Protein 6HBB (pdb70)

Sequence (177 aa):
FLSSEVITQVRSLLNQGYRIGTEHADKRRFRTSSWQPCAPIQSTNERQVLSELLENCLSEHEGEYVRLLGIIDTNTRSRVFEALIQRRPDGFLSSEVITQVRSLLNQGYRIGTEHADKRRRFRTSSWQPCAPIQSTNERQVLSELLENCLSEHEGEYVRLLGIDTNTRSSRVFEALIQRPDGS

Solvent-accessible surface area: 10048 Å² total; per-residue (Å²): 110,37,53,94,89,15,40,90,29,0,110,53,11,23,132,97,60,45,133,2,14,6,8,32,1,48,128,186,111,11,162,94,48,48,42,74,114,17,81,117,10,98,24,111,91,64,198,90,0,24,58,38,0,86,72,10,7,67,126,33,138,48,36,35,0,20,0,12,0,27,31,72,142,78,81,21,81,34,15,12,6,32,30,37,102,22,152,129,83,41,51,91,144,17,40,91,33,0,114,32,9,23,126,82,48,11,82,3,9,6,25,26,0,33,122,168,66,57,171,101,39,49,46,76,108,18,78,110,17,116,52,81,88,54,213,77,0,24,59,41,0,85,74,8,4,73,129,31,81,36,38,29,0,19,1,4,0,6,22,70,139,35,160,8,79,6,11,19,15,56,21,10,97,42,128,31,73

GO terms:
  GO:0031470 carboxysome (C, IDA)
  GO:0043886 structural constituent of carboxysome shell (F, IDA)
  GO:0031470 carboxysome (C, EXP)

Secondary structure (DSSP, 8-state):
---HHHHHHHHHHHHTTPEEEEEEE-HHHHHTT--EE--------HHHHHHHHHHHHHHTTTSEEEEEEE-TTT--EEEEEEEE----/---HHHHHHHHHHHHTT-EEEEEEE-HHHHHTT--EE-S----S-HHHHHHHHHHHHHHTTTSEEEEEEE-TTT--EEEEEEEEBTTB-

Nearest PDB structures (foldseek):
  6hba-assembly2_B  TM=9.700E-01  e=6.832E-15  Synechococcus elongatus PCC 7942 = FACHB-805
  6mr1-assembly2_B  TM=9.340E-01  e=4.825E-10  Thermosynechococcus vestitus BP-1
  6z1g-assembly1_A  TM=9.250E-01  e=1.775E-09  Nostoc sp. PCC 7120 = FACHB-418
  1ir1-assembly1_S  TM=8.236E-01  e=2.075E-05  Spinacia oleracea
  6uew-assembly1_H-2  TM=7.554E-01  e=7.173E-05  Halothiobacillus neapolitanus c2

Structure (mmCIF, N/CA/C/O backbone):
data_6HBB
#
_entry.id   6HBB
#
_cell.length_a   27.302
_cell.length_b   87.821
_cell.length_c   36.467
_cell.angle_alpha   90.000
_cell.angle_beta   107.440
_cell.angle_gamma   90.000
#
_symmetry.space_group_name_H-M   'P 1 21 1'
#
loop_
_entity.id
_entity.type
_entity.pdbx_description
1 polymer 'Carbon dioxide concentrating mechanism protein CcmM'
2 non-polymer 'SULFATE ION'
3 water water
#
loop_
_atom_site.group_PDB
_atom_site.id
_atom_site.type_symbol
_atom_site.label_atom_id
_atom_site.label_alt_id
_atom_site.label_comp_id
_atom_site.label_asym_id
_atom_site.label_entity_id
_atom_site.label_seq_id
_atom_site.pdbx_PDB_ins_code
_atom_site.Cartn_x
_atom_site.Cartn_y
_atom_site.Cartn_z
_atom_site.occupancy
_atom_site.B_iso_or_equiv
_atom_site.auth_seq_id
_atom_site.auth_comp_id
_atom_site.auth_asym_id
_atom_site.auth_atom_id
_atom_site.pdbx_PDB_model_num
ATOM 1 N N . PHE A 1 3 ? 16.886 6.368 5.314 1.00 43.97 224 PHE A N 1
ATOM 2 C CA . PHE A 1 3 ? 16.783 4.935 5.748 1.00 32.56 224 PHE A CA 1
ATOM 3 C C . PHE A 1 3 ? 16.604 3.855 4.660 1.00 40.70 224 PHE A C 1
ATOM 4 O O . PHE A 1 3 ? 15.971 2.791 5.003 1.00 24.00 224 PHE A O 1
ATOM 6 N N . LEU A 1 4 ? 17.088 4.080 3.395 1.00 26.20 225 LEU A N 1
ATOM 7 C CA . LEU A 1 4 ? 16.973 3.018 2.395 1.00 17.76 225 LEU A CA 1
ATOM 8 C C . LEU A 1 4 ? 18.171 2.093 2.459 1.00 14.65 225 LEU A C 1
ATOM 9 O O . LEU A 1 4 ? 19.318 2.498 2.218 1.00 15.70 225 LEU A O 1
ATOM 14 N N . SER A 1 5 ? 17.895 0.836 2.777 1.00 11.25 226 SER A N 1
ATOM 15 C CA . SER A 1 5 ? 18.990 -0.154 2.780 1.00 10.00 226 SER A CA 1
ATOM 16 C C . SER A 1 5 ? 19.459 -0.573 1.398 1.00 10.28 226 SER A C 1
ATOM 17 O O . SER A 1 5 ? 18.725 -0.463 0.448 1.00 9.97 226 SER A O 1
ATOM 20 N N . SER A 1 6 ? 20.710 -1.110 1.301 1.00 9.58 227 SER A N 1
ATOM 21 C CA . SER A 1 6 ? 21.202 -1.644 0.066 1.00 8.58 227 SER A CA 1
ATOM 22 C C . SER A 1 6 ? 20.271 -2.722 -0.499 1.00 9.99 227 SER A C 1
ATOM 23 O O . SER A 1 6 ? 20.031 -2.7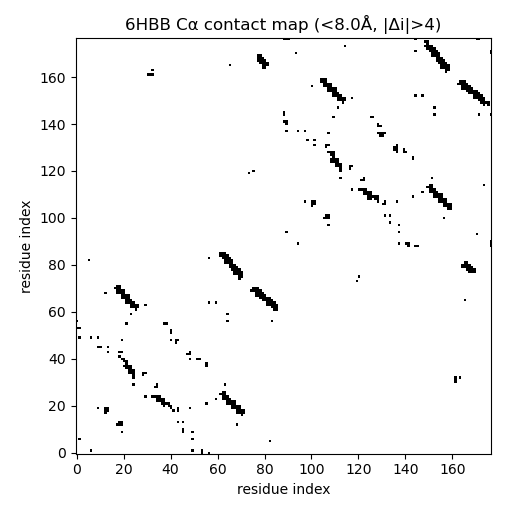69 -1.702 1.00 10.15 227 SER A O 1
ATOM 26 N N . GLU A 1 7 ? 19.732 -3.535 0.398 1.00 11.76 228 GLU A N 1
ATOM 27 C CA . GLU A 1 7 ? 18.784 -4.569 -0.005 1.00 13.61 228 GLU A CA 1
ATOM 28 C C . GLU A 1 7 ? 17.550 -3.995 -0.655 1.00 11.18 228 GLU A C 1
ATOM 29 O O . GLU A 1 7 ? 17.124 -4.456 -1.741 1.00 12.60 228 GLU A O 1
ATOM 35 N N . VAL A 1 8 ? 16.959 -3.007 -0.043 1.00 11.66 229 VAL A N 1
ATOM 36 C CA . VAL A 1 8 ? 15.735 -2.444 -0.609 1.00 11.46 229 VAL A CA 1
ATOM 37 C C . VAL A 1 8 ? 16.026 -1.761 -1.926 1.00 9.86 229 VAL A C 1
ATOM 38 O O . VAL A 1 8 ? 15.262 -1.895 -2.916 1.00 11.41 229 VAL A O 1
ATOM 42 N N . ILE A 1 9 ? 17.145 -1.054 -2.007 1.00 8.65 230 ILE A N 1
ATOM 43 C CA . ILE A 1 9 ? 17.479 -0.374 -3.256 1.00 9.09 230 ILE A CA 1
ATOM 44 C C . ILE A 1 9 ? 17.647 -1.377 -4.413 1.00 10.71 230 ILE A C 1
ATOM 45 O O . ILE A 1 9 ? 17.181 -1.166 -5.525 1.00 10.86 230 ILE A O 1
ATOM 50 N N . THR A 1 10 ? 18.323 -2.505 -4.154 1.00 11.08 231 THR A N 1
ATOM 51 C CA . THR A 1 10 ? 18.524 -3.546 -5.168 1.00 12.44 231 THR A CA 1
ATOM 52 C C . THR A 1 10 ? 17.158 -4.065 -5.643 1.00 12.61 231 THR A C 1
ATOM 53 O O . THR A 1 10 ? 16.996 -4.275 -6.838 1.00 13.72 231 THR A O 1
ATOM 57 N N . GLN A 1 11 ? 16.239 -4.291 -4.720 1.00 13.11 232 GLN A N 1
ATOM 58 C CA . GLN A 1 11 ? 14.915 -4.823 -5.040 1.00 14.51 232 GLN A CA 1
ATOM 59 C C . GLN A 1 11 ? 14.166 -3.781 -5.909 1.00 11.57 232 GLN A C 1
ATOM 60 O O . GLN A 1 11 ? 13.577 -4.160 -6.923 1.00 11.02 232 GLN A O 1
ATOM 66 N N . VAL A 1 12 ? 14.214 -2.504 -5.554 1.00 9.20 233 VAL A N 1
ATOM 67 C CA . VAL A 1 12 ? 13.505 -1.491 -6.288 1.00 8.14 233 VAL A CA 1
ATOM 68 C C . VAL A 1 12 ? 14.098 -1.419 -7.694 1.00 8.24 233 VAL A C 1
ATOM 69 O O . VAL A 1 12 ? 13.357 -1.362 -8.679 1.00 8.20 233 VAL A O 1
ATOM 73 N N . ARG A 1 13 ? 15.423 -1.375 -7.827 1.00 9.77 234 ARG A N 1
ATOM 74 C CA . ARG A 1 13 ? 16.063 -1.278 -9.144 1.00 11.68 234 ARG A CA 1
ATOM 75 C C . ARG A 1 13 ? 15.679 -2.496 -10.000 1.00 12.58 234 ARG A C 1
ATOM 76 O O . ARG A 1 13 ? 15.385 -2.374 -11.199 1.00 12.94 234 ARG A O 1
ATOM 84 N N . SER A 1 14 ? 15.641 -3.649 -9.426 1.00 10.91 235 SER A N 1
ATOM 85 C CA . SER A 1 14 ? 15.222 -4.836 -10.207 1.00 12.46 235 SER A CA 1
ATOM 86 C C . SER A 1 14 ? 13.785 -4.746 -10.724 1.00 11.65 235 SER A C 1
ATOM 87 O O . SER A 1 14 ? 13.478 -5.096 -11.851 1.00 13.17 235 SER A O 1
ATOM 90 N N . LEU A 1 15 ? 12.910 -4.277 -9.845 1.00 10.43 236 LEU A N 1
ATOM 91 C CA . LEU A 1 15 ? 11.495 -4.172 -10.244 1.00 9.48 236 LEU A CA 1
ATOM 92 C C . LEU A 1 15 ? 11.358 -3.128 -11.351 1.00 8.37 236 LEU A C 1
ATOM 93 O O . LEU A 1 15 ? 10.691 -3.378 -12.337 1.00 9.03 236 LEU A O 1
ATOM 98 N N . LEU A 1 16 ? 12.063 -2.021 -11.223 1.00 8.88 237 LEU A N 1
ATOM 99 C CA . LEU A 1 16 ? 12.013 -1.025 -12.256 1.00 10.02 237 LEU A CA 1
ATOM 100 C C . LEU A 1 16 ? 12.598 -1.525 -13.564 1.00 11.07 237 LEU A C 1
ATOM 101 O O . LEU A 1 16 ? 12.069 -1.280 -14.653 1.00 11.44 237 LEU A O 1
ATOM 106 N N . ASN A 1 17 ? 13.665 -2.316 -13.446 1.00 12.06 238 ASN A N 1
ATOM 107 C CA . ASN A 1 17 ? 14.312 -2.847 -14.655 1.00 14.92 238 ASN A CA 1
ATOM 108 C C . ASN A 1 17 ? 13.412 -3.760 -15.397 1.00 15.43 238 ASN A C 1
ATOM 109 O O . ASN A 1 17 ? 13.490 -3.805 -16.682 1.00 17.21 238 ASN A O 1
ATOM 114 N N . GLN A 1 18 ? 12.575 -4.519 -14.713 1.00 11.77 239 GLN A N 1
ATOM 115 C CA . GLN A 1 18 ? 11.573 -5.358 -15.314 1.00 14.07 239 GLN A CA 1
ATOM 116 C C . GLN A 1 18 ? 10.276 -4.625 -15.752 1.00 12.89 239 GLN A C 1
ATOM 117 O O . GLN A 1 18 ? 9.327 -5.266 -16.254 1.00 16.57 239 GLN A O 1
ATOM 123 N N . GLY A 1 19 ? 10.190 -3.334 -15.541 1.00 11.28 240 GLY A N 1
ATOM 124 C CA . GLY A 1 19 ? 9.040 -2.591 -15.923 1.00 11.63 240 GLY A CA 1
ATOM 125 C C . GLY A 1 19 ? 7.851 -2.581 -15.025 1.00 10.25 240 GLY A C 1
ATOM 126 O O . GLY A 1 19 ? 6.746 -2.228 -15.461 1.00 12.88 240 GLY A O 1
ATOM 127 N N . TYR A 1 20 ? 8.050 -2.925 -13.768 1.00 9.26 241 TYR A N 1
ATOM 128 C CA . TYR A 1 20 ? 6.998 -2.941 -12.804 1.00 9.07 241 TYR A CA 1
ATOM 129 C C . TYR A 1 20 ? 6.900 -1.594 -12.068 1.00 9.10 241 TYR A C 1
ATOM 130 O O . TYR A 1 20 ? 7.862 -0.865 -11.914 1.00 12.30 241 TYR A O 1
ATOM 139 N N . ARG A 1 21 ? 5.685 -1.251 -11.674 1.00 9.29 242 ARG A N 1
ATOM 140 C CA . ARG A 1 21 ? 5.390 -0.075 -10.889 1.00 9.32 242 ARG A CA 1
ATOM 141 C C . ARG A 1 21 ? 5.793 -0.329 -9.413 1.00 8.12 242 ARG A C 1
ATOM 142 O O . ARG A 1 21 ? 5.570 -1.434 -8.912 1.00 9.15 242 ARG A O 1
ATOM 150 N N . ILE A 1 22 ? 6.285 0.681 -8.763 1.00 7.52 243 ILE A N 1
ATOM 151 C CA . ILE A 1 22 ? 6.522 0.649 -7.310 1.00 7.19 243 ILE A CA 1
ATOM 152 C C . ILE A 1 22 ? 5.392 1.299 -6.612 1.00 7.18 243 ILE A C 1
ATOM 153 O O . ILE A 1 22 ? 4.959 2.396 -6.967 1.00 8.47 243 ILE A O 1
ATOM 158 N N . GLY A 1 23 ? 4.895 0.645 -5.546 1.00 7.29 244 GLY A N 1
ATOM 159 C CA . GLY A 1 23 ? 3.929 1.232 -4.649 1.00 7.88 244 GLY A CA 1
ATOM 160 C C . GLY A 1 23 ? 4.265 0.915 -3.220 1.00 6.59 244 GLY A C 1
ATOM 161 O O . GLY A 1 23 ? 5.110 0.052 -2.926 1.00 6.76 244 GLY A O 1
ATOM 162 N N . THR A 1 24 ? 3.558 1.545 -2.305 1.00 6.93 245 THR A N 1
ATOM 163 C CA . THR A 1 24 ? 3.660 1.241 -0.903 1.00 6.57 245 THR A CA 1
ATOM 164 C C . THR A 1 24 ? 2.274 1.283 -0.251 1.00 6.17 245 THR A C 1
ATOM 165 O O . THR A 1 24 ? 1.337 1.941 -0.718 1.00 6.78 245 THR A O 1
ATOM 169 N N . GLU A 1 25 ? 2.161 0.612 0.870 1.00 5.57 246 GLU A N 1
ATOM 170 C CA . GLU A 1 25 ? 0.994 0.666 1.724 1.00 5.18 246 GLU A CA 1
ATOM 171 C C . GLU A 1 25 ? 1.471 0.652 3.183 1.00 5.85 246 GLU A C 1
ATOM 172 O O . GLU A 1 25 ? 2.616 0.257 3.470 1.00 6.84 246 GLU A O 1
ATOM 178 N N . HIS A 1 26 ? 0.609 1.082 4.098 1.00 6.24 247 HIS A N 1
ATOM 179 C CA . HIS A 1 26 ? 1.006 1.236 5.490 1.00 6.41 247 HIS A CA 1
ATOM 180 C C . HIS A 1 26 ? -0.061 0.783 6.441 1.00 6.26 247 HIS A C 1
ATOM 181 O O . HIS A 1 26 ? -1.267 0.700 6.086 1.00 7.60 247 HIS A O 1
ATOM 188 N N . ALA A 1 27 ? 0.371 0.451 7.642 1.00 6.43 248 ALA A N 1
ATOM 189 C CA . ALA A 1 27 ? -0.501 0.043 8.716 1.00 7.78 248 ALA A CA 1
ATOM 190 C C . ALA A 1 27 ? 0.123 0.416 10.036 1.00 7.87 248 ALA A C 1
ATOM 191 O O . ALA A 1 27 ? 1.252 0.049 10.298 1.00 8.16 248 ALA A O 1
ATOM 193 N N . ASP A 1 28 ? -0.651 1.114 10.900 1.00 8.55 249 ASP A N 1
ATOM 194 C CA . ASP A 1 28 ? -0.201 1.378 12.252 1.00 9.15 249 ASP A CA 1
ATOM 195 C C . ASP A 1 28 ? -0.255 0.035 13.032 1.00 8.75 249 ASP A C 1
ATOM 196 O O . ASP A 1 28 ? -0.646 -1.006 12.520 1.00 8.18 249 ASP A O 1
ATOM 201 N N . LYS A 1 29 ? 0.224 0.034 14.281 1.00 8.66 250 LYS A N 1
ATOM 202 C CA . LYS A 1 29 ? 0.299 -1.175 15.045 1.00 8.64 250 LYS A CA 1
ATOM 203 C C . LYS A 1 29 ? -1.035 -1.875 15.194 1.00 9.23 250 LYS A C 1
ATOM 204 O O . LYS A 1 29 ? -1.123 -3.094 15.151 1.00 9.81 250 LYS A O 1
ATOM 210 N N . ARG A 1 30 ? -2.060 -1.091 15.461 1.00 8.71 251 ARG A N 1
ATOM 211 C CA . ARG A 1 30 ? -3.379 -1.645 15.601 1.00 9.13 251 ARG A CA 1
ATOM 212 C C . ARG A 1 30 ? -3.917 -2.243 14.296 1.00 8.92 251 ARG A C 1
ATOM 213 O O . ARG A 1 30 ? -4.410 -3.365 14.291 1.00 9.76 251 ARG A O 1
ATOM 221 N N . ARG A 1 31 ? -3.783 -1.536 13.176 1.00 8.23 252 ARG A N 1
ATOM 222 C CA . ARG A 1 31 ? -4.237 -2.083 11.910 1.00 8.47 252 ARG A CA 1
ATOM 223 C C . ARG A 1 31 ? -3.410 -3.257 11.394 1.00 8.06 252 ARG A C 1
ATOM 224 O O . ARG A 1 31 ? -3.948 -4.112 10.729 1.00 9.59 252 ARG A O 1
ATOM 232 N N . PHE A 1 32 ? -2.121 -3.309 11.728 1.00 7.88 253 PHE A N 1
ATOM 233 C CA . PHE A 1 32 ? -1.286 -4.428 11.308 1.00 8.86 253 PHE A CA 1
ATOM 234 C C . PHE A 1 32 ? -1.835 -5.730 11.889 1.00 8.44 253 PHE A C 1
ATOM 235 O O . PHE A 1 32 ? -1.806 -6.773 11.259 1.00 9.98 253 PHE A O 1
ATOM 243 N N . ARG A 1 33 ? -2.331 -5.676 13.146 1.00 9.78 254 ARG A N 1
ATOM 244 C CA . ARG A 1 33 ? -2.796 -6.896 13.774 1.00 10.17 254 ARG A CA 1
ATOM 245 C C . ARG A 1 33 ? -3.863 -7.592 12.926 1.00 11.23 254 ARG A C 1
ATOM 246 O O . ARG A 1 33 ? -3.923 -8.850 12.937 1.00 15.13 254 ARG A O 1
ATOM 254 N N . THR A 1 34 ? -4.696 -6.865 12.210 1.00 10.53 255 THR A N 1
ATOM 255 C CA . THR A 1 34 ? -5.754 -7.433 11.371 1.00 12.51 255 THR A CA 1
ATOM 256 C C . THR A 1 34 ? -5.426 -7.284 9.872 1.00 13.29 255 THR A C 1
ATOM 257 O O . THR A 1 34 ? -6.342 -7.471 9.058 1.00 12.89 255 THR A O 1
ATOM 261 N N . SER A 1 35 ? -4.189 -7.028 9.535 1.00 10.78 256 SER A N 1
ATOM 262 C CA . SER A 1 35 ? -3.825 -6.877 8.104 1.00 11.01 256 SER A CA 1
ATOM 263 C C . SER A 1 35 ? -4.670 -5.819 7.386 1.00 10.60 256 SER A C 1
ATOM 264 O O . SER A 1 35 ? -4.949 -5.954 6.201 1.00 12.42 256 SER A O 1
ATOM 267 N N . SER A 1 36 ? -4.959 -4.700 8.052 1.00 9.35 257 SER A N 1
ATOM 268 C CA . SER A 1 36 ? -5.779 -3.664 7.502 1.00 9.41 257 SER A CA 1
ATOM 269 C C . SER A 1 36 ? -4.934 -2.549 6.897 1.00 9.39 257 SER A C 1
ATOM 270 O O . SER A 1 36 ? -4.892 -1.388 7.347 1.00 11.34 257 SER A O 1
ATOM 273 N N . TRP A 1 37 ? -4.326 -2.877 5.790 1.00 8.60 258 TRP A N 1
ATOM 274 C CA . TRP A 1 37 ? -3.423 -1.961 5.047 1.00 8.44 258 TRP A CA 1
ATOM 275 C C . TRP A 1 37 ? -4.167 -0.897 4.331 1.00 7.67 258 TRP A C 1
ATOM 276 O O . TRP A 1 37 ? -5.351 -1.139 3.878 1.00 9.83 258 TRP A O 1
ATOM 287 N N . GLN A 1 38 ? -3.556 0.273 4.140 1.00 8.61 259 GLN A N 1
ATOM 288 C CA . GLN A 1 38 ? -4.059 1.342 3.336 1.00 9.45 259 GLN A CA 1
ATOM 289 C C . GLN A 1 38 ? -2.960 1.775 2.387 1.00 8.68 259 GLN A C 1
ATOM 290 O O . GLN A 1 38 ? -1.792 1.828 2.758 1.00 8.05 259 GLN A O 1
ATOM 296 N N . PRO A 1 39 ? -3.300 2.174 1.159 1.00 8.35 260 PRO A N 1
ATOM 297 C CA . PRO A 1 39 ? -2.267 2.621 0.240 1.00 9.10 260 PRO A CA 1
ATOM 298 C C .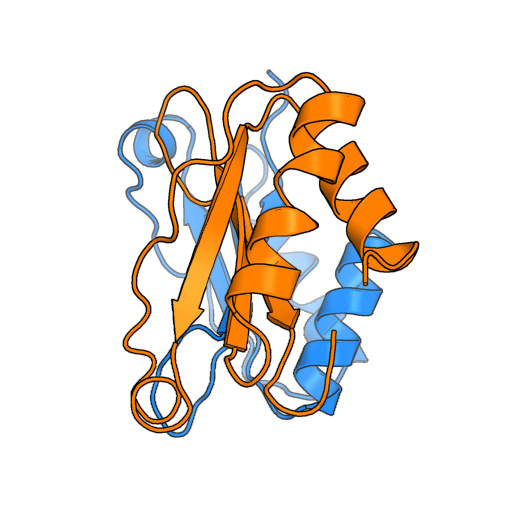 PRO A 1 39 ? -1.648 3.931 0.686 1.00 9.39 260 PRO A C 1
ATOM 299 O O . PRO A 1 39 ? -2.295 4.766 1.296 1.00 11.70 260 PRO A O 1
ATOM 303 N N . CYS A 1 40 ? -0.359 4.074 0.414 1.00 9.01 261 CYS A N 1
ATOM 304 C CA . CYS A 1 40 ? 0.304 5.371 0.532 1.00 9.91 261 CYS A CA 1
ATOM 305 C C . CYS A 1 40 ? 0.081 6.155 -0.740 1.00 11.68 261 CYS A C 1
ATOM 306 O O . CYS A 1 40 ? -0.427 5.653 -1.704 1.00 12.88 261 CYS A O 1
ATOM 309 N N . ALA A 1 41 ? 0.578 7.392 -0.734 1.00 13.28 262 ALA A N 1
ATOM 310 C CA . ALA A 1 41 ? 0.593 8.214 -1.904 1.00 14.75 262 ALA A CA 1
ATOM 311 C C . ALA A 1 41 ? 1.297 7.500 -3.050 1.00 13.27 262 ALA A C 1
ATOM 312 O O . ALA A 1 41 ? 2.337 6.843 -2.807 1.00 12.62 262 ALA A O 1
ATOM 314 N N . PRO A 1 42 ? 0.755 7.549 -4.305 1.00 13.85 263 PRO A N 1
ATOM 315 C CA . PRO A 1 42 ? 1.418 6.841 -5.431 1.00 13.53 263 PRO A CA 1
ATOM 316 C C . PRO A 1 42 ? 2.817 7.383 -5.717 1.00 13.38 263 PRO A C 1
ATOM 317 O O . PRO A 1 42 ? 3.099 8.569 -5.476 1.00 14.03 263 PRO A O 1
ATOM 321 N N . ILE A 1 43 ? 3.638 6.521 -6.258 1.00 12.26 264 ILE A N 1
ATOM 322 C CA . ILE A 1 43 ? 4.990 6.901 -6.685 1.00 14.23 264 ILE A CA 1
ATOM 323 C C . ILE A 1 43 ? 4.875 6.543 -8.191 1.00 19.84 264 ILE A C 1
ATOM 324 O O . ILE A 1 43 ? 5.071 5.373 -8.643 1.00 20.30 264 ILE A O 1
ATOM 329 N N . GLN A 1 44 ? 4.357 7.551 -8.899 1.00 25.23 265 GLN A N 1
ATOM 330 C CA . GLN A 1 44 ? 4.156 7.708 -10.350 1.00 30.34 265 GLN A CA 1
ATOM 331 C C . GLN A 1 44 ? 5.465 8.340 -10.775 1.00 32.75 265 G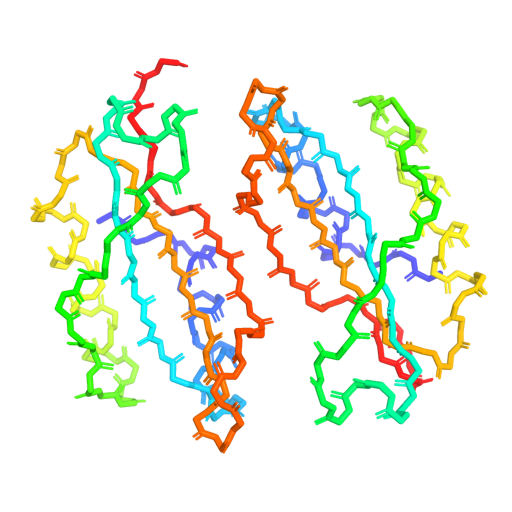LN A C 1
ATOM 332 O O . GLN A 1 44 ? 5.601 9.588 -10.929 1.00 35.85 265 GLN A O 1
ATOM 334 N N . SER A 1 45 ? 6.466 7.479 -10.819 1.00 19.74 266 SER A N 1
ATOM 335 C CA . SER A 1 45 ? 7.726 7.761 -11.505 1.00 18.33 266 SER A CA 1
ATOM 336 C C . SER A 1 45 ? 8.315 6.388 -11.721 1.00 15.51 266 SER A C 1
ATOM 337 O O . SER A 1 45 ? 8.101 5.491 -10.911 1.00 17.29 266 SER A O 1
ATOM 340 N N . THR A 1 46 ? 8.997 6.223 -12.833 1.00 18.48 267 THR A N 1
ATOM 341 C CA . THR A 1 46 ? 9.822 5.074 -13.043 1.00 17.53 267 THR A CA 1
ATOM 342 C C . THR A 1 46 ? 11.320 5.429 -13.070 1.00 18.12 267 THR A C 1
ATOM 343 O O . THR A 1 46 ? 12.115 4.597 -13.296 1.00 20.50 267 THR A O 1
ATOM 347 N N . ASN A 1 47 ? 11.673 6.689 -12.743 1.00 18.99 268 ASN A N 1
ATOM 348 C CA . ASN A 1 47 ? 13.059 7.151 -12.652 1.00 20.96 268 ASN A CA 1
ATOM 349 C C . ASN A 1 47 ? 13.595 6.748 -11.346 1.00 23.09 268 ASN A C 1
ATOM 350 O O . ASN A 1 47 ? 13.052 7.167 -10.359 1.00 18.37 268 ASN A O 1
ATOM 355 N N . GLU A 1 48 ? 14.645 5.942 -11.333 1.00 21.92 269 GLU A N 1
ATOM 356 C CA . GLU A 1 48 ? 15.120 5.315 -10.109 1.00 19.31 269 GLU A CA 1
ATOM 357 C C . GLU A 1 48 ? 15.460 6.321 -8.978 1.00 16.61 269 GLU A C 1
ATOM 358 O O . GLU A 1 48 ? 15.076 6.104 -7.857 1.00 13.09 269 GLU A O 1
ATOM 364 N N . ARG A 1 49 ? 16.169 7.394 -9.308 1.00 15.27 270 ARG A N 1
ATOM 365 C CA . ARG A 1 49 ? 16.529 8.376 -8.309 1.00 13.92 270 ARG A CA 1
ATOM 366 C C . ARG A 1 49 ? 15.283 8.958 -7.651 1.00 14.85 270 ARG A C 1
ATOM 367 O O . ARG A 1 49 ? 15.161 9.068 -6.427 1.00 13.06 270 ARG A O 1
ATOM 375 N N . GLN A 1 50 ? 14.310 9.304 -8.476 1.00 14.12 271 GLN A N 1
ATOM 376 C CA . GLN A 1 50 ? 13.099 9.896 -7.931 1.00 12.41 271 GLN A CA 1
ATOM 377 C C . GLN A 1 50 ? 12.290 8.857 -7.149 1.00 9.16 271 GLN A C 1
ATOM 378 O O . GLN A 1 50 ? 11.756 9.212 -6.099 1.00 9.89 271 GLN A O 1
ATOM 384 N N . VAL A 1 51 ? 12.143 7.637 -7.662 1.00 10.59 272 VAL A N 1
ATOM 385 C CA . VAL A 1 51 ? 11.491 6.573 -6.932 1.00 10.00 272 VAL A CA 1
ATOM 386 C C . VAL A 1 51 ? 12.086 6.403 -5.562 1.00 8.08 272 VAL A C 1
ATOM 387 O O . VAL A 1 51 ? 11.403 6.297 -4.554 1.00 8.28 272 VAL A O 1
ATOM 391 N N . LEU A 1 52 ? 13.415 6.274 -5.517 1.00 9.07 273 LEU A N 1
ATOM 392 C CA . LEU A 1 52 ? 14.055 6.048 -4.225 1.00 8.37 273 LEU A CA 1
ATOM 393 C C . LEU A 1 52 ? 13.845 7.255 -3.285 1.00 8.16 273 LEU A C 1
ATOM 394 O O . LEU A 1 52 ? 13.643 7.066 -2.085 1.00 8.58 273 LEU A O 1
ATOM 399 N N . SER A 1 53 ? 13.920 8.487 -3.805 1.00 8.53 274 SER A N 1
ATOM 400 C CA . SER A 1 53 ? 13.684 9.649 -3.014 1.00 8.59 274 SER A CA 1
ATOM 401 C C . SER A 1 53 ? 12.220 9.631 -2.404 1.00 7.61 274 SER A C 1
ATOM 402 O O . SER A 1 53 ? 12.014 9.917 -1.235 1.00 7.19 274 SER A O 1
ATOM 405 N N . GLU A 1 54 ? 11.266 9.293 -3.262 1.00 8.69 275 GLU A N 1
ATOM 406 C CA . GLU A 1 54 ? 9.884 9.239 -2.806 1.00 8.23 275 GLU A CA 1
ATOM 407 C C . GLU A 1 54 ? 9.655 8.119 -1.783 1.00 8.04 275 GLU A C 1
ATOM 408 O O . GLU A 1 54 ? 8.878 8.246 -0.856 1.00 7.91 275 GLU A O 1
ATOM 414 N N A LEU A 1 55 ? 10.337 6.979 -1.946 0.50 7.69 276 LEU A N 1
ATOM 415 N N B LEU A 1 55 ? 10.354 7.007 -1.950 0.50 8.25 276 LEU A N 1
ATOM 416 C CA A LEU A 1 55 ? 10.245 5.891 -0.969 0.50 7.31 276 LEU A CA 1
ATOM 417 C CA B LEU A 1 55 ? 10.267 5.893 -1.033 0.50 8.06 276 LEU A CA 1
ATOM 418 C C A LEU A 1 55 ? 10.764 6.302 0.390 0.50 7.83 276 LEU A C 1
ATOM 419 C C B LEU A 1 55 ? 10.790 6.265 0.366 0.50 8.32 276 LEU A C 1
ATOM 420 O O A LEU A 1 55 ? 10.164 5.994 1.400 0.50 8.48 276 LEU A O 1
ATOM 421 O O B LEU A 1 55 ? 10.208 5.916 1.382 0.50 8.54 276 LEU A O 1
ATOM 430 N N . GLU A 1 56 ? 11.911 7.005 0.381 1.00 7.90 277 GLU A N 1
ATOM 431 C CA . GLU A 1 56 ? 12.436 7.501 1.655 1.00 8.11 277 GLU A CA 1
ATOM 432 C C . GLU A 1 56 ? 11.452 8.466 2.313 1.00 8.38 277 GLU A C 1
ATOM 433 O O . GLU A 1 56 ? 11.252 8.398 3.517 1.00 8.77 277 GLU A O 1
ATOM 439 N N . ASN A 1 57 ? 10.823 9.349 1.520 1.00 8.47 278 ASN A N 1
ATOM 440 C CA . ASN A 1 57 ? 9.773 10.251 2.013 1.00 9.74 278 ASN A CA 1
ATOM 441 C C . ASN A 1 57 ? 8.641 9.407 2.677 1.00 9.12 278 ASN A C 1
ATOM 442 O O . ASN A 1 57 ? 8.154 9.773 3.731 1.00 9.89 278 ASN A O 1
ATOM 447 N N . CYS A 1 58 ? 8.211 8.337 2.012 1.00 7.84 279 CYS A N 1
ATOM 448 C CA . CYS A 1 58 ? 7.131 7.544 2.503 1.00 8.03 279 CYS A CA 1
ATOM 449 C C . CYS A 1 58 ? 7.509 6.969 3.867 1.00 8.74 279 CYS A C 1
ATOM 450 O O . CYS A 1 58 ? 6.741 7.005 4.819 1.00 10.38 279 CYS A O 1
ATOM 453 N N . LEU A 1 59 ? 8.762 6.492 4.044 1.00 8.76 280 LEU A N 1
ATOM 454 C CA . LEU A 1 59 ? 9.157 5.962 5.305 1.00 10.13 280 LEU A CA 1
ATOM 455 C C . LEU A 1 59 ? 9.169 6.968 6.417 1.00 10.16 280 LEU A C 1
ATOM 456 O O . LEU A 1 59 ? 8.625 6.732 7.499 1.00 11.65 280 LEU A O 1
ATOM 461 N N . SER A 1 60 ? 9.684 8.153 6.131 1.00 11.16 281 SER A N 1
ATOM 462 C CA . SER A 1 60 ? 9.776 9.205 7.153 1.00 12.73 281 SER A CA 1
ATOM 463 C C . SER A 1 60 ? 8.415 9.771 7.498 1.00 11.51 281 SER A C 1
ATOM 464 O O . SER A 1 60 ? 8.200 10.157 8.656 1.00 15.60 281 SER A O 1
ATOM 467 N N . GLU A 1 61 ? 7.447 9.714 6.585 1.00 11.16 282 GLU A N 1
ATOM 468 C CA . GLU A 1 61 ? 6.037 10.182 6.762 1.00 11.95 282 GLU A CA 1
ATOM 469 C C . GLU A 1 61 ? 5.193 9.155 7.499 1.00 12.14 282 GLU A C 1
ATOM 470 O O . GLU A 1 61 ? 4.124 9.473 7.848 1.00 15.21 282 GLU A O 1
ATOM 476 N N . HIS A 1 62 ? 5.707 7.933 7.702 1.00 12.91 283 HIS A N 1
ATOM 477 C CA . HIS A 1 62 ? 4.989 6.849 8.402 1.00 12.83 283 HIS A CA 1
ATOM 478 C C . HIS A 1 62 ? 5.847 6.266 9.529 1.00 13.33 283 HIS A C 1
ATOM 479 O O . HIS A 1 62 ? 5.806 5.051 9.790 1.00 12.07 283 HIS A O 1
ATOM 486 N N . GLU A 1 63 ? 6.597 7.147 10.235 1.00 18.44 284 GLU A N 1
ATOM 487 C CA . GLU A 1 63 ? 7.387 6.691 11.347 1.00 19.92 284 GLU A CA 1
ATOM 488 C C . GLU A 1 63 ? 6.448 6.000 12.379 1.00 19.51 284 GLU A C 1
ATOM 489 O O . GLU A 1 63 ? 5.312 6.426 12.631 1.00 21.92 284 GLU A O 1
ATOM 495 N N . GLY A 1 64 ? 6.921 4.897 12.938 1.00 17.62 285 GLY A N 1
ATOM 496 C CA . GLY A 1 64 ? 6.140 4.184 13.937 1.00 19.12 285 GLY A CA 1
ATOM 497 C C . GLY A 1 64 ? 5.153 3.191 13.324 1.00 15.77 285 GLY A C 1
ATOM 498 O O . GLY A 1 64 ? 4.488 2.477 14.061 1.00 18.80 285 GLY A O 1
ATOM 499 N N . GLU A 1 65 ? 5.069 3.089 11.985 1.00 11.80 286 GLU A N 1
ATOM 500 C CA . GLU A 1 65 ? 4.102 2.220 11.297 1.00 10.48 286 GLU A CA 1
ATOM 501 C C . GLU A 1 65 ? 4.849 1.133 10.555 1.00 8.92 286 GLU A C 1
ATOM 502 O O . GLU A 1 65 ? 6.055 1.168 10.280 1.00 12.70 286 GLU A O 1
ATOM 508 N N . TYR A 1 66 ? 4.111 0.122 10.160 1.00 8.13 287 TYR A N 1
ATOM 509 C CA . TYR A 1 66 ? 4.512 -0.853 9.154 1.00 7.96 287 TYR A CA 1
ATOM 510 C C . TYR A 1 66 ? 4.325 -0.281 7.759 1.00 8.04 287 TYR A C 1
ATOM 511 O O . TYR A 1 66 ? 3.296 0.291 7.488 1.00 8.18 287 TYR A O 1
ATOM 520 N N . VAL A 1 67 ? 5.342 -0.462 6.902 1.00 7.03 288 VAL A N 1
ATOM 521 C CA . VAL A 1 67 ? 5.282 -0.062 5.501 1.00 6.15 288 VAL A CA 1
ATOM 522 C C . VAL A 1 67 ? 5.668 -1.214 4.648 1.00 6.22 288 VAL A C 1
ATOM 523 O O . VAL A 1 67 ? 6.748 -1.789 4.877 1.00 6.25 288 VAL A O 1
ATOM 527 N N . ARG A 1 68 ? 4.841 -1.584 3.684 1.00 5.28 289 ARG A N 1
ATOM 528 C CA . ARG A 1 68 ? 5.093 -2.700 2.775 1.00 5.70 289 ARG A CA 1
ATOM 529 C C . ARG A 1 68 ? 5.282 -2.155 1.369 1.00 5.33 289 ARG A C 1
ATOM 530 O O . ARG A 1 68 ? 4.425 -1.387 0.875 1.00 6.52 289 ARG A O 1
ATOM 538 N N . LEU A 1 69 ? 6.420 -2.481 0.766 1.00 5.52 290 LEU A N 1
ATOM 539 C CA . LEU A 1 69 ? 6.796 -2.169 -0.598 1.00 5.39 290 LEU A CA 1
ATOM 540 C C . LEU A 1 69 ? 6.143 -3.176 -1.536 1.00 5.74 290 LEU A C 1
ATOM 541 O O . LEU A 1 69 ? 6.145 -4.389 -1.259 1.00 5.76 290 LEU A O 1
ATOM 546 N N . LEU A 1 70 ? 5.622 -2.657 -2.632 1.00 5.82 291 LEU A N 1
ATOM 547 C CA . LEU A 1 70 ? 4.926 -3.455 -3.621 1.00 5.92 291 LEU A CA 1
ATOM 548 C C . LEU A 1 70 ? 5.547 -3.304 -5.005 1.00 6.52 291 LEU A C 1
ATOM 549 O O . LEU A 1 70 ? 5.906 -2.169 -5.388 1.00 7.49 291 LEU A O 1
ATOM 554 N N . GLY A 1 71 ? 5.677 -4.387 -5.744 1.00 6.28 292 GLY A N 1
ATOM 555 C CA . GLY A 1 71 ? 5.910 -4.339 -7.194 1.00 6.72 292 GLY A CA 1
ATOM 556 C C . GLY A 1 71 ? 4.650 -4.701 -7.901 1.00 6.86 292 GLY A C 1
ATOM 557 O O . GLY A 1 71 ? 4.018 -5.724 -7.538 1.00 8.41 292 GLY A O 1
ATOM 558 N N A ILE A 1 72 ? 4.231 -3.901 -8.870 0.60 7.02 293 ILE A N 1
ATOM 559 N N B ILE A 1 72 ? 4.287 -3.914 -8.891 0.40 7.28 293 ILE A N 1
ATOM 560 C CA A ILE A 1 72 ? 2.915 -4.087 -9.515 0.60 8.91 293 ILE A CA 1
ATOM 561 C CA B ILE A 1 72 ? 2.983 -4.066 -9.516 0.40 8.99 293 ILE A CA 1
ATOM 562 C C A ILE A 1 72 ? 3.038 -4.172 -11.025 0.60 8.01 293 ILE A C 1
ATOM 563 C C B ILE A 1 72 ? 3.083 -4.175 -11.030 0.40 8.36 293 ILE A C 1
ATOM 564 O O A ILE A 1 72 ? 3.723 -3.392 -11.656 0.60 9.26 293 ILE A O 1
ATOM 565 O O B ILE A 1 72 ? 3.801 -3.403 -11.666 0.40 9.51 293 ILE A O 1
ATOM 574 N N . ASP A 1 73 ? 2.406 -5.191 -11.571 1.00 8.79 294 ASP A N 1
ATOM 575 C CA . ASP A 1 73 ? 2.212 -5.342 -12.976 1.00 10.71 294 ASP A CA 1
ATOM 576 C C . ASP A 1 73 ? 1.043 -4.480 -13.416 1.00 11.11 294 ASP A C 1
ATOM 577 O O . ASP A 1 73 ? -0.121 -4.793 -13.100 1.00 13.83 294 ASP A O 1
ATOM 582 N N . THR A 1 74 ? 1.322 -3.379 -14.070 1.00 12.83 295 THR A N 1
ATOM 583 C CA . THR A 1 74 ? 0.271 -2.418 -14.406 1.00 13.79 295 THR A CA 1
ATOM 584 C C . THR A 1 74 ? -0.664 -2.905 -15.566 1.00 13.77 295 THR A C 1
ATOM 585 O O . THR A 1 74 ? -1.720 -2.364 -15.734 1.00 14.80 295 THR A O 1
ATOM 589 N N . ASN A 1 75 ? -0.267 -3.966 -16.278 1.00 15.06 296 ASN A N 1
ATOM 590 C CA . ASN A 1 75 ? -1.136 -4.499 -17.323 1.00 15.25 296 ASN A CA 1
ATOM 591 C C . ASN A 1 75 ? -2.244 -5.213 -16.654 1.00 15.78 296 ASN A C 1
ATOM 592 O O . ASN A 1 75 ? -3.395 -5.051 -17.099 1.00 21.57 296 ASN A O 1
ATOM 597 N N . THR A 1 76 ? -1.938 -5.989 -15.635 1.00 17.26 297 THR A N 1
ATOM 598 C CA . THR A 1 76 ? -2.910 -6.904 -15.029 1.00 19.22 297 THR A CA 1
ATOM 599 C C . THR A 1 76 ? -3.371 -6.563 -13.639 1.00 18.14 297 THR A C 1
ATOM 600 O O . THR A 1 76 ? -4.289 -7.185 -13.135 1.00 25.07 297 THR A O 1
ATOM 604 N N . ARG A 1 77 ? -2.756 -5.545 -13.063 1.00 19.26 298 ARG A N 1
ATOM 605 C CA . ARG A 1 77 ? -3.003 -5.091 -11.711 1.00 19.19 298 ARG A CA 1
ATOM 606 C C . ARG A 1 77 ? -2.424 -6.018 -10.593 1.00 20.38 298 ARG A C 1
ATOM 607 O O . ARG A 1 77 ? -2.494 -5.779 -9.376 1.00 23.67 298 ARG A O 1
ATOM 609 N N . SER A 1 78 ? -1.757 -7.059 -10.930 1.00 18.64 299 SER A N 1
ATOM 610 C CA . SER A 1 78 ? -1.290 -7.987 -9.936 1.00 17.02 299 SER A CA 1
ATOM 611 C C . SER A 1 78 ? -0.008 -7.511 -9.237 1.00 13.05 299 SER A C 1
ATOM 612 O O . SER A 1 78 ? 0.851 -6.848 -9.790 1.00 12.51 299 SER A O 1
ATOM 615 N N . ARG A 1 79 ? 0.069 -7.851 -7.993 1.00 12.11 300 ARG A N 1
ATOM 616 C CA . ARG A 1 79 ? 1.249 -7.689 -7.232 1.00 11.25 300 ARG A CA 1
ATOM 617 C C . ARG A 1 79 ? 2.215 -8.817 -7.554 1.00 12.48 300 ARG A C 1
ATOM 618 O O . ARG A 1 79 ? 1.891 -10.021 -7.468 1.00 18.41 300 ARG A O 1
ATOM 626 N N . VAL A 1 80 ? 3.417 -8.466 -7.997 1.00 8.74 301 VAL A N 1
ATOM 627 C CA . VAL A 1 80 ? 4.458 -9.398 -8.313 1.00 8.56 301 VAL A CA 1
ATOM 628 C C . VAL A 1 80 ? 5.502 -9.507 -7.234 1.00 8.30 301 VAL A C 1
ATOM 629 O O . VAL A 1 80 ? 6.351 -10.421 -7.300 1.00 10.81 301 VAL A O 1
ATOM 633 N N . PHE A 1 81 ? 5.497 -8.616 -6.259 1.00 7.51 302 PHE A N 1
ATOM 634 C CA . PHE A 1 81 ? 6.517 -8.569 -5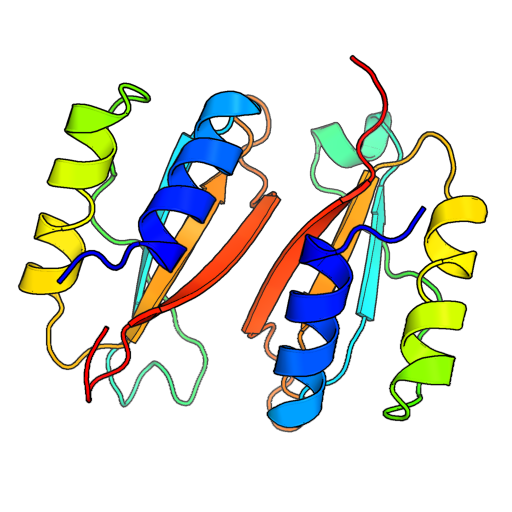.231 1.00 7.06 302 PHE A CA 1
ATOM 635 C C . PHE A 1 81 ? 5.902 -7.863 -4.037 1.00 6.10 302 PHE A C 1
ATOM 636 O O . PHE A 1 81 ? 5.211 -6.853 -4.222 1.00 7.10 302 PHE A O 1
ATOM 644 N N . GLU A 1 82 ? 6.200 -8.310 -2.818 1.00 6.53 303 GLU A N 1
ATOM 645 C CA . GLU A 1 82 ? 5.943 -7.549 -1.633 1.00 6.66 303 GLU A CA 1
ATOM 646 C C . GLU A 1 82 ? 7.066 -7.697 -0.631 1.00 6.30 303 GLU A C 1
ATOM 647 O O . GLU A 1 82 ? 7.617 -8.806 -0.499 1.00 7.78 303 GLU A O 1
ATOM 653 N N . ALA A 1 83 ? 7.335 -6.636 0.144 1.00 6.36 304 ALA A N 1
ATOM 654 C CA . ALA A 1 83 ? 8.283 -6.783 1.253 1.00 7.13 304 ALA A CA 1
ATOM 655 C C . ALA A 1 83 ? 7.992 -5.742 2.301 1.00 5.96 304 ALA A C 1
ATOM 656 O O . ALA A 1 83 ? 7.892 -4.544 1.983 1.00 6.74 304 ALA A O 1
ATOM 658 N N . LEU A 1 84 ? 7.944 -6.123 3.549 1.00 7.07 305 LEU A N 1
ATOM 659 C CA . LEU A 1 84 ? 7.909 -5.204 4.656 1.00 7.16 305 LEU A CA 1
ATOM 660 C C . LEU A 1 84 ? 9.225 -4.512 4.752 1.00 9.32 305 LEU A C 1
ATOM 661 O O . LEU A 1 84 ? 10.242 -5.230 4.885 1.00 15.34 305 LEU A O 1
ATOM 666 N N . ILE A 1 85 ? 9.269 -3.169 4.585 1.00 8.51 306 ILE A N 1
ATOM 667 C CA . ILE A 1 85 ? 10.479 -2.386 4.613 1.00 10.75 306 ILE A CA 1
ATOM 668 C C . ILE A 1 85 ? 10.585 -1.449 5.782 1.00 10.27 306 ILE A C 1
ATOM 669 O O . ILE A 1 85 ? 11.599 -0.785 5.968 1.00 14.37 306 ILE A O 1
ATOM 674 N N . GLN A 1 86 ? 9.543 -1.358 6.605 1.00 9.59 307 GLN A N 1
ATOM 675 C CA . GLN A 1 86 ? 9.620 -0.674 7.876 1.00 9.41 307 GLN A CA 1
ATOM 676 C C . GLN A 1 86 ? 8.741 -1.372 8.842 1.00 9.30 307 GLN A C 1
ATOM 677 O O . GLN A 1 86 ? 7.599 -1.736 8.506 1.00 9.67 307 GLN A O 1
ATOM 683 N N A ARG A 1 87 ? 9.246 -1.598 10.043 0.50 12.61 308 ARG A N 1
ATOM 684 N N B ARG A 1 87 ? 9.246 -1.590 10.033 0.50 12.60 308 ARG A N 1
ATOM 685 C CA A ARG A 1 87 ? 8.578 -2.386 11.126 0.50 15.51 308 ARG A CA 1
ATOM 686 C CA B ARG A 1 87 ? 8.454 -2.184 11.116 0.50 14.77 308 ARG A CA 1
ATOM 687 C C A ARG A 1 87 ? 8.908 -1.590 12.398 0.50 19.07 308 ARG A C 1
ATOM 688 C C B ARG A 1 87 ? 8.866 -1.493 12.365 0.50 18.66 308 ARG A C 1
ATOM 689 O O A ARG A 1 87 ? 10.102 -1.274 12.606 0.50 23.38 308 ARG A O 1
ATOM 690 O O B ARG A 1 87 ? 10.072 -1.229 12.565 0.50 23.92 308 ARG A O 1
ATOM 705 N N . PRO A 1 88 ? 7.898 -1.238 13.230 1.00 16.66 309 PRO A N 1
ATOM 706 C CA . PRO A 1 88 ? 8.297 -0.668 14.479 1.00 20.44 309 PRO A CA 1
ATOM 707 C C . PRO A 1 88 ? 9.289 -1.649 15.273 1.00 17.04 309 PRO A C 1
ATOM 708 O O . PRO A 1 88 ? 9.129 -2.941 15.270 1.00 27.97 309 PRO A O 1
ATOM 712 N N . ASP A 1 89 ? 10.143 -1.134 16.148 1.00 20.12 310 ASP A N 1
ATOM 713 C CA . ASP A 1 89 ? 10.866 -1.914 17.152 1.00 25.70 310 ASP A CA 1
ATOM 714 C C . ASP A 1 89 ? 9.905 -2.602 18.109 1.00 23.46 310 ASP A C 1
ATOM 715 O O . ASP A 1 89 ? 8.959 -2.003 18.578 1.00 29.31 310 ASP A O 1
ATOM 720 N N . GLY A 1 90 ? 10.161 -3.834 18.422 1.00 23.92 311 GLY A N 1
ATOM 721 C CA . GLY A 1 90 ? 9.285 -4.644 19.230 1.00 24.42 311 GLY A CA 1
ATOM 722 C C . GLY A 1 90 ? 9.174 -6.082 18.749 1.00 41.05 311 GLY A C 1
ATOM 723 O O . GLY A 1 90 ? 10.189 -6.711 18.368 1.00 47.07 311 GLY A O 1
ATOM 724 N N . PHE B 1 3 ? 17.951 -26.921 -6.899 1.00 39.39 224 PHE B N 1
ATOM 725 C CA . PHE B 1 3 ? 18.699 -25.678 -7.305 1.00 27.30 224 PHE B CA 1
ATOM 726 C C . PHE B 1 3 ? 18.578 -24.475 -6.364 1.00 29.55 224 PHE B C 1
ATOM 727 O O . PHE B 1 3 ? 17.938 -23.478 -6.815 1.00 23.13 224 PHE B O 1
ATOM 729 N N . LEU B 1 4 ? 19.113 -24.545 -5.111 1.00 28.38 225 LEU B N 1
ATOM 730 C CA . LEU B 1 4 ? 19.074 -23.402 -4.179 1.00 19.53 225 LEU B CA 1
ATOM 731 C C . LEU B 1 4 ? 20.257 -22.448 -4.308 1.00 16.59 225 LEU B C 1
ATOM 732 O O . LEU B 1 4 ? 21.356 -22.786 -3.886 1.00 21.17 225 LEU B O 1
ATOM 737 N N . SER B 1 5 ? 20.024 -21.238 -4.842 1.00 12.35 226 SER B N 1
ATOM 738 C CA . SER B 1 5 ? 21.093 -20.288 -5.038 1.00 12.41 226 SER B CA 1
ATOM 739 C C . SER B 1 5 ? 21.494 -19.587 -3.714 1.00 12.92 226 SER B C 1
ATOM 740 O O . SER B 1 5 ? 20.713 -19.474 -2.761 1.00 11.92 226 SER B O 1
ATOM 743 N N . SER B 1 6 ? 22.714 -19.037 -3.703 1.00 10.82 227 SER B N 1
ATOM 744 C CA . SER B 1 6 ? 23.160 -18.263 -2.580 1.00 11.07 227 SER B CA 1
ATOM 745 C C . SER B 1 6 ? 22.212 -17.091 -2.256 1.00 10.86 227 SER B C 1
ATOM 746 O O . SER B 1 6 ? 21.992 -16.769 -1.143 1.00 10.84 227 SER B O 1
ATOM 749 N N . GLU B 1 7 ? 21.727 -16.448 -3.326 1.00 11.74 228 GLU B N 1
ATOM 750 C CA . GLU B 1 7 ? 20.816 -15.324 -3.208 1.00 12.31 228 GLU B CA 1
ATOM 751 C C . GLU B 1 7 ? 19.539 -15.748 -2.480 1.00 10.99 228 GLU B C 1
ATOM 752 O O . GLU B 1 7 ? 19.109 -15.057 -1.546 1.00 11.55 228 GLU B O 1
ATOM 758 N N . VAL B 1 8 ? 18.951 -16.874 -2.837 1.00 10.27 229 VAL B N 1
ATOM 759 C CA . VAL B 1 8 ? 17.776 -17.361 -2.168 1.00 10.83 229 VAL B CA 1
ATOM 760 C C . VAL B 1 8 ? 18.069 -17.713 -0.702 1.00 10.73 229 VAL B C 1
ATOM 761 O O . VAL B 1 8 ? 17.303 -17.372 0.209 1.00 11.19 229 VAL B O 1
ATOM 765 N N . ILE B 1 9 ? 19.187 -18.395 -0.485 1.00 9.62 230 ILE B N 1
ATOM 766 C CA . ILE B 1 9 ? 19.575 -18.776 0.847 1.00 9.51 230 ILE B CA 1
ATOM 767 C C . ILE B 1 9 ? 19.687 -17.531 1.789 1.00 10.26 230 ILE B C 1
ATOM 768 O O . ILE B 1 9 ? 19.220 -17.531 2.904 1.00 9.80 230 ILE B O 1
ATOM 773 N N . THR B 1 10 ? 20.363 -16.495 1.296 1.00 11.23 231 THR B N 1
ATOM 774 C CA . THR B 1 10 ? 20.531 -15.287 2.056 1.00 11.82 231 THR B CA 1
ATOM 775 C C . THR B 1 10 ? 19.155 -14.677 2.467 1.00 9.99 231 THR B C 1
ATOM 776 O O . THR B 1 10 ? 18.976 -14.292 3.613 1.00 11.99 231 THR B O 1
ATOM 780 N N . GLN B 1 11 ? 18.206 -14.684 1.514 1.00 10.51 232 GLN B N 1
ATOM 781 C CA . GLN B 1 11 ? 16.907 -14.184 1.763 1.00 10.53 232 GLN B CA 1
ATOM 782 C C . GLN B 1 11 ? 16.161 -15.009 2.821 1.00 10.06 232 GLN B C 1
ATOM 783 O O . GLN B 1 11 ? 15.517 -14.447 3.723 1.00 9.67 232 GLN B O 1
ATOM 789 N N . VAL B 1 12 ? 16.238 -16.325 2.703 1.00 9.56 233 VAL B N 1
ATOM 790 C CA . VAL B 1 12 ? 15.602 -17.205 3.676 1.00 8.23 233 VAL B CA 1
ATOM 791 C C . VAL B 1 12 ? 16.192 -16.958 5.082 1.00 8.74 233 VAL B C 1
ATOM 792 O O . VAL B 1 12 ? 15.491 -16.891 6.070 1.00 9.90 233 VAL B O 1
ATOM 796 N N . ARG B 1 13 ? 17.506 -16.925 5.176 1.00 10.29 234 ARG B N 1
ATOM 797 C CA . ARG B 1 13 ? 18.181 -16.703 6.447 1.00 11.37 234 ARG B CA 1
ATOM 798 C C . ARG B 1 13 ? 17.742 -15.360 7.070 1.00 11.56 234 ARG B C 1
ATOM 799 O O . ARG B 1 13 ? 17.514 -15.305 8.273 1.00 14.06 234 ARG B O 1
ATOM 807 N N . SER B 1 14 ? 17.633 -14.338 6.268 1.00 11.75 235 SER B N 1
ATOM 808 C CA . SER B 1 14 ? 17.208 -13.019 6.754 1.00 12.46 235 SER B CA 1
ATOM 809 C C . SER B 1 14 ? 15.791 -13.108 7.349 1.00 10.17 235 SER B C 1
ATOM 810 O O . SER B 1 14 ? 15.540 -12.582 8.458 1.00 12.36 235 SER B O 1
ATOM 813 N N . LEU B 1 15 ? 14.889 -13.782 6.614 1.00 9.69 236 LEU B N 1
ATOM 814 C CA . LEU B 1 15 ? 13.511 -13.904 7.047 1.00 8.61 236 LEU B CA 1
ATOM 815 C C . LEU B 1 15 ? 13.435 -14.705 8.368 1.00 8.50 236 LEU B C 1
ATOM 816 O O . LEU B 1 15 ? 12.759 -14.326 9.334 1.00 10.05 236 LEU B O 1
ATOM 821 N N . LEU B 1 16 ? 14.159 -15.809 8.444 1.00 10.53 237 LEU B N 1
ATOM 822 C CA . LEU B 1 16 ? 14.129 -16.679 9.645 1.00 9.42 237 LEU B CA 1
ATOM 823 C C . LEU B 1 16 ? 14.774 -15.904 10.825 1.00 11.09 237 LEU B C 1
ATOM 824 O O . LEU B 1 16 ? 14.212 -15.964 11.938 1.00 13.30 237 LEU B O 1
ATOM 829 N N . ASN B 1 17 ? 15.857 -15.151 10.586 1.00 12.92 238 ASN B N 1
ATOM 830 C CA . ASN B 1 17 ? 16.539 -14.395 11.623 1.00 14.53 238 ASN B CA 1
ATOM 831 C C . ASN B 1 17 ? 15.632 -13.331 12.228 1.00 15.20 238 ASN B C 1
ATOM 832 O O . ASN B 1 17 ? 15.785 -12.970 13.372 1.00 20.05 238 ASN B O 1
ATOM 837 N N . GLN B 1 18 ? 14.682 -12.838 11.417 1.00 15.67 239 GLN B N 1
ATOM 838 C CA . GLN B 1 18 ? 13.715 -11.794 11.839 1.00 14.98 239 GLN B CA 1
ATOM 839 C C . GLN B 1 18 ? 12.474 -12.422 12.520 1.00 14.88 239 GLN B C 1
ATOM 840 O O . GLN B 1 18 ? 11.574 -11.668 12.860 1.00 18.73 239 GLN B O 1
ATOM 846 N N . GLY B 1 19 ? 12.412 -13.737 12.669 1.00 13.81 240 GLY B N 1
ATOM 847 C CA . GLY B 1 19 ? 11.371 -14.468 13.352 1.00 15.63 240 GLY B CA 1
ATOM 848 C C . GLY B 1 19 ? 10.171 -14.789 12.490 1.00 14.01 240 GLY B C 1
ATOM 849 O O . GLY B 1 19 ? 9.115 -15.182 13.001 1.00 14.73 240 GLY B O 1
ATOM 850 N N . TYR B 1 20 ? 10.337 -14.718 11.160 1.00 11.25 241 TYR B N 1
ATOM 851 C CA . TYR B 1 20 ? 9.245 -15.079 10.264 1.00 10.96 241 TYR B CA 1
ATOM 852 C C . TYR B 1 20 ? 9.310 -16.551 9.925 1.00 10.77 241 TYR B C 1
ATOM 853 O O . TYR B 1 20 ? 10.336 -17.253 9.990 1.00 11.42 241 TYR B O 1
ATOM 862 N N . ARG B 1 21 ? 8.191 -17.056 9.509 1.00 9.96 242 ARG B N 1
ATOM 863 C CA . ARG B 1 21 ? 8.130 -18.406 8.939 1.00 10.69 242 ARG B CA 1
ATOM 864 C C . ARG B 1 21 ? 8.148 -18.337 7.416 1.00 8.35 242 ARG B C 1
ATOM 865 O O . ARG B 1 21 ? 8.029 -17.252 6.826 1.00 9.15 242 ARG B O 1
ATOM 873 N N . ILE B 1 22 ? 8.334 -19.484 6.777 1.00 8.51 243 ILE B N 1
ATOM 874 C CA . ILE B 1 22 ? 8.528 -19.538 5.328 1.00 8.35 243 ILE B CA 1
ATOM 875 C C . ILE B 1 22 ? 7.441 -20.344 4.693 1.00 8.16 243 ILE B C 1
ATOM 876 O O . ILE B 1 22 ? 6.975 -21.345 5.251 1.00 8.74 243 ILE B O 1
ATOM 881 N N . GLY B 1 23 ? 7.005 -19.949 3.495 1.00 7.71 244 GLY B N 1
ATOM 882 C CA . GLY B 1 23 ? 6.110 -20.727 2.702 1.00 7.71 244 GLY B CA 1
ATOM 883 C C . GLY B 1 23 ? 6.439 -20.525 1.230 1.00 7.24 244 GLY B C 1
ATOM 884 O O . GLY B 1 23 ? 7.291 -19.728 0.880 1.00 7.86 244 GLY B O 1
ATOM 885 N N . THR B 1 24 ? 5.727 -21.291 0.357 1.00 7.36 245 THR B N 1
ATOM 886 C CA . THR B 1 24 ? 5.898 -21.118 -1.084 1.00 7.18 245 THR B CA 1
ATOM 887 C C . THR B 1 24 ? 4.538 -21.242 -1.730 1.00 8.21 245 THR B C 1
ATOM 888 O O . THR B 1 24 ? 3.597 -21.825 -1.196 1.00 7.48 245 THR B O 1
ATOM 892 N N . GLU B 1 25 ? 4.448 -20.688 -2.940 1.00 7.80 246 GLU B N 1
ATOM 893 C CA . GLU B 1 25 ? 3.291 -20.827 -3.806 1.00 7.98 246 GLU B CA 1
ATOM 894 C C . GLU B 1 25 ? 3.786 -21.155 -5.195 1.00 7.47 246 GLU B C 1
ATOM 895 O O . GLU B 1 25 ? 4.944 -20.838 -5.557 1.00 8.63 246 GLU B O 1
ATOM 901 N N . HIS B 1 26 ? 2.909 -21.712 -5.992 1.00 8.43 247 HIS B N 1
ATOM 902 C CA . HIS B 1 26 ? 3.271 -22.093 -7.368 1.00 8.21 247 HIS B CA 1
ATOM 903 C C . HIS B 1 26 ? 2.204 -21.732 -8.360 1.00 8.34 247 HIS B C 1
ATOM 904 O O . HIS B 1 26 ? 1.022 -21.644 -8.003 1.00 8.88 247 HIS B O 1
ATOM 911 N N . ALA B 1 27 ? 2.637 -21.708 -9.616 1.00 9.02 248 ALA B N 1
ATOM 912 C CA . ALA B 1 27 ? 1.722 -21.470 -10.741 1.00 9.61 248 ALA B CA 1
ATOM 913 C C . ALA B 1 27 ? 2.368 -22.033 -12.002 1.00 10.93 248 ALA B C 1
ATOM 914 O O . ALA B 1 27 ? 3.535 -21.778 -12.307 1.00 12.17 248 ALA B O 1
ATOM 916 N N . ASP B 1 28 ? 1.599 -22.808 -12.747 1.00 12.36 249 ASP B N 1
ATOM 917 C CA . ASP B 1 28 ? 2.066 -23.262 -14.058 1.00 13.69 249 ASP B CA 1
ATOM 918 C C . ASP B 1 28 ? 1.972 -22.100 -15.028 1.00 12.77 249 ASP B C 1
ATOM 919 O O . ASP B 1 28 ? 1.625 -20.996 -14.671 1.00 12.67 249 ASP B O 1
ATOM 924 N N . LYS B 1 29 ? 2.381 -22.335 -16.277 1.00 13.18 250 LYS B N 1
ATOM 925 C CA . LYS B 1 29 ? 2.496 -21.222 -17.177 1.00 15.14 250 LYS B CA 1
ATOM 926 C C . LYS B 1 29 ? 1.126 -20.609 -17.463 1.00 14.03 250 LYS B C 1
ATOM 927 O O . LYS B 1 29 ? 0.999 -19.393 -17.523 1.00 17.64 250 LYS B O 1
ATOM 933 N N . ARG B 1 30 ? 0.063 -21.416 -17.506 1.00 14.06 251 ARG B N 1
ATOM 934 C CA . ARG B 1 30 ? -1.292 -20.886 -17.705 1.00 15.95 251 ARG B CA 1
ATOM 935 C C . ARG B 1 30 ? -1.769 -20.038 -16.544 1.00 15.74 251 ARG B C 1
ATOM 936 O O . ARG B 1 30 ? -2.237 -18.947 -16.723 1.00 15.57 251 ARG B O 1
ATOM 944 N N A ARG B 1 31 ? -1.609 -20.543 -15.332 0.50 15.50 252 ARG B N 1
ATOM 945 N N B ARG B 1 31 ? -1.630 -20.572 -15.331 0.50 15.37 252 ARG B N 1
ATOM 946 C CA A ARG B 1 31 ? -2.047 -19.787 -14.171 0.50 13.92 252 ARG B CA 1
ATOM 947 C CA B ARG B 1 31 ? -2.037 -19.842 -14.127 0.50 13.75 252 ARG B CA 1
ATOM 948 C C A ARG B 1 31 ? -1.201 -18.564 -13.830 0.50 15.64 252 ARG B C 1
ATOM 949 C C B ARG B 1 31 ? -1.206 -18.584 -13.827 0.50 15.24 252 ARG B C 1
ATOM 950 O O A ARG B 1 31 ? -1.691 -17.605 -13.246 0.50 18.93 252 ARG B O 1
ATOM 951 O O B ARG B 1 31 ? -1.712 -17.624 -13.264 0.50 18.43 252 ARG B O 1
ATOM 966 N N . PHE B 1 32 ? 0.058 -18.582 -14.241 1.00 13.15 253 PHE B N 1
ATOM 967 C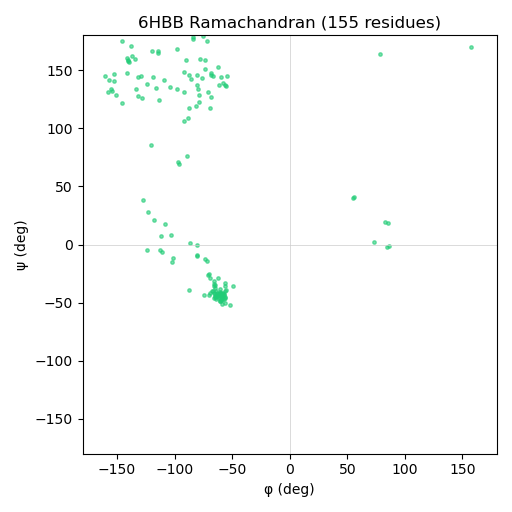 CA . PHE B 1 32 ? 0.953 -17.446 -14.077 1.00 15.36 253 PHE B CA 1
ATOM 968 C C . PHE B 1 32 ? 0.392 -16.266 -14.893 1.00 18.04 253 PHE B C 1
ATOM 969 O O . PHE B 1 32 ? 0.410 -15.153 -14.398 1.00 19.76 253 PHE B O 1
ATOM 977 N N . ARG B 1 33 ? -0.178 -16.474 -16.076 1.00 17.51 254 ARG B N 1
ATOM 978 C CA . ARG B 1 33 ? -0.712 -15.387 -16.892 1.00 20.05 254 ARG B CA 1
ATOM 979 C C . ARG B 1 33 ? -1.709 -14.629 -16.125 1.00 22.16 254 ARG B C 1
ATOM 980 O O . ARG B 1 33 ? -1.806 -13.442 -16.396 1.00 26.24 254 ARG B O 1
ATOM 988 N N . THR B 1 34 ? -2.515 -15.270 -15.276 1.00 25.80 255 THR B N 1
ATOM 989 C CA . THR B 1 34 ? -3.575 -14.604 -14.486 1.00 23.58 255 THR B CA 1
ATOM 990 C C . THR B 1 34 ? -3.215 -14.389 -13.010 1.00 25.20 255 THR B C 1
ATOM 991 O O . THR B 1 34 ? -4.093 -14.022 -12.198 1.00 26.13 255 THR B O 1
ATOM 995 N N . SER B 1 35 ? -1.959 -14.657 -12.635 1.00 20.41 256 SER B N 1
ATOM 996 C CA . SER B 1 35 ? -1.523 -14.538 -11.254 1.00 22.57 256 SER B CA 1
ATOM 997 C C . SER B 1 35 ? -2.414 -15.397 -10.353 1.00 17.95 256 SER B C 1
ATOM 998 O O . SER B 1 35 ? -2.737 -14.997 -9.228 1.00 19.18 256 SER B O 1
ATOM 1001 N N . SER B 1 36 ? -2.747 -16.592 -10.820 1.00 15.53 257 SER B N 1
ATOM 1002 C CA . SER B 1 36 ? 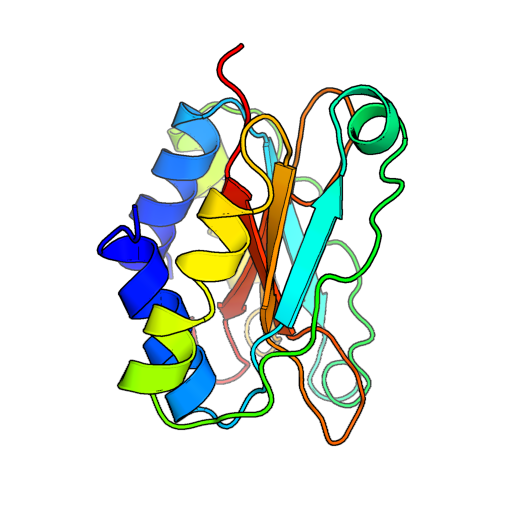-3.588 -17.497 -10.022 1.00 15.71 257 SER B CA 1
ATOM 1003 C C . SER B 1 36 ? -2.725 -18.490 -9.246 1.00 14.43 257 SER B C 1
ATOM 1004 O O . SER B 1 36 ? -2.681 -19.660 -9.539 1.00 15.93 257 SER B O 1
ATOM 1007 N N . TRP B 1 37 ? -2.031 -17.966 -8.297 1.00 13.75 258 TRP B N 1
ATOM 1008 C CA . TRP B 1 37 ? -1.164 -18.698 -7.382 1.00 11.02 258 TRP B CA 1
ATOM 1009 C C . TRP B 1 37 ? -1.921 -19.559 -6.480 1.00 10.70 258 TRP B C 1
ATOM 1010 O O . TRP B 1 37 ? -3.056 -19.250 -6.082 1.00 12.90 258 TRP B O 1
ATOM 1021 N N . GLN B 1 38 ? -1.297 -20.692 -6.116 1.00 10.78 259 GLN B N 1
ATOM 1022 C CA . GLN B 1 38 ? -1.798 -21.651 -5.199 1.00 12.01 259 GLN B CA 1
ATOM 1023 C C . GLN B 1 38 ? -0.665 -21.991 -4.173 1.00 10.25 259 GLN B C 1
ATOM 1024 O O . GLN B 1 38 ? 0.480 -22.057 -4.548 1.00 10.85 259 GLN B O 1
ATOM 1030 N N . PRO B 1 39 ? -1.019 -22.230 -2.905 1.00 10.90 260 PRO B N 1
ATOM 1031 C CA . PRO B 1 39 ? 0.028 -22.611 -1.967 1.00 10.74 260 PRO B CA 1
ATOM 1032 C C . PRO B 1 39 ? 0.641 -24.000 -2.308 1.00 9.82 260 PRO B C 1
ATOM 1033 O O . PRO B 1 39 ? -0.053 -24.900 -2.722 1.00 11.79 260 PRO B O 1
ATOM 1037 N N . CYS B 1 40 ? 1.942 -24.139 -2.060 1.00 8.58 261 CYS B N 1
ATOM 1038 C CA . CYS B 1 40 ? 2.572 -25.445 -2.077 1.00 10.03 261 CYS B CA 1
ATOM 1039 C C . CYS B 1 40 ? 2.373 -26.107 -0.740 1.00 9.97 261 CYS B C 1
ATOM 1040 O O . CYS B 1 40 ? 1.822 -25.492 0.188 1.00 12.23 261 CYS B O 1
ATOM 1043 N N . ALA B 1 41 ? 2.836 -27.312 -0.557 1.00 12.52 262 ALA B N 1
ATOM 1044 C CA . ALA B 1 41 ? 2.829 -28.002 0.725 1.00 12.45 262 ALA B CA 1
ATOM 1045 C C . ALA B 1 41 ? 3.546 -27.105 1.761 1.00 11.42 262 ALA B C 1
ATOM 1046 O O . ALA B 1 41 ? 4.508 -26.431 1.447 1.00 11.79 262 ALA B O 1
ATOM 1048 N N . PRO B 1 42 ? 3.100 -27.113 3.006 1.00 12.73 263 PRO B N 1
ATOM 1049 C CA . PRO B 1 42 ? 3.777 -26.272 3.955 1.00 12.74 263 PRO B CA 1
ATOM 1050 C C . PRO B 1 42 ? 5.264 -26.596 4.124 1.00 11.49 263 PRO B C 1
ATOM 1051 O O . PRO B 1 42 ? 5.669 -27.741 3.969 1.00 13.17 263 PRO B O 1
ATOM 1055 N N . ILE B 1 43 ? 6.028 -25.546 4.326 1.00 12.19 264 ILE B N 1
ATOM 1056 C CA . ILE B 1 43 ? 7.494 -25.624 4.623 1.00 13.29 264 ILE B CA 1
ATOM 1057 C C . ILE B 1 43 ? 7.497 -25.653 6.143 1.00 14.18 264 ILE B C 1
ATOM 1058 O O . ILE B 1 43 ? 7.351 -24.594 6.877 1.00 17.07 264 ILE B O 1
ATOM 1063 N N . GLN B 1 44 ? 7.778 -26.833 6.688 1.00 13.81 265 GLN B N 1
ATOM 1064 C CA . GLN B 1 44 ? 7.601 -27.045 8.090 1.00 17.99 265 GLN B CA 1
ATOM 1065 C C . GLN B 1 44 ? 8.871 -26.638 8.854 1.00 16.44 265 GLN B C 1
ATOM 1066 O O . GLN B 1 44 ? 10.037 -26.725 8.363 1.00 15.11 265 GLN B O 1
ATOM 1072 N N . SER B 1 45 ? 8.609 -26.135 10.030 1.00 16.25 266 SER B N 1
ATOM 1073 C CA . SER B 1 45 ? 9.678 -25.727 10.960 1.00 15.54 266 SER B CA 1
ATOM 1074 C C . SER B 1 45 ? 10.302 -24.353 10.603 1.00 11.77 266 SER B C 1
ATOM 1075 O O . SER B 1 45 ? 10.060 -23.804 9.509 1.00 12.50 266 SER B O 1
ATOM 1078 N N . THR B 1 46 ? 11.013 -23.788 11.556 1.00 13.16 267 THR B N 1
ATOM 1079 C CA . THR B 1 46 ? 11.824 -22.611 11.349 1.00 13.06 267 THR B CA 1
ATOM 1080 C C . THR B 1 46 ? 13.260 -22.978 11.634 1.00 12.95 267 THR B C 1
ATOM 1081 O O . THR B 1 46 ? 14.089 -22.033 11.776 1.00 14.05 267 THR B O 1
ATOM 1085 N N . ASN B 1 47 ? 13.630 -24.279 11.576 1.00 12.40 268 ASN B N 1
ATOM 1086 C CA . ASN B 1 47 ? 15.057 -24.623 11.627 1.00 13.59 268 ASN B CA 1
ATOM 1087 C C . ASN B 1 47 ? 15.652 -24.373 10.243 1.00 10.63 268 ASN B C 1
ATOM 1088 O O . ASN B 1 47 ? 15.096 -24.809 9.232 1.00 10.56 268 ASN B O 1
ATOM 1093 N N . GLU B 1 48 ? 16.746 -23.628 10.162 1.00 11.69 269 GLU B N 1
ATOM 1094 C CA . GLU B 1 48 ? 17.285 -23.167 8.889 1.00 12.22 269 GLU B CA 1
ATOM 1095 C C . GLU B 1 48 ? 17.623 -24.371 7.976 1.00 10.64 269 GLU B C 1
ATOM 1096 O O . GLU B 1 48 ? 17.252 -24.390 6.817 1.00 10.03 269 GLU B O 1
ATOM 1102 N N . ARG B 1 49 ? 18.363 -25.344 8.468 1.00 11.19 270 ARG B N 1
ATOM 1103 C CA . ARG B 1 49 ? 18.756 -26.472 7.614 1.00 10.60 270 ARG B CA 1
ATOM 1104 C C . ARG B 1 49 ? 17.527 -27.219 7.075 1.00 10.06 270 ARG B C 1
ATOM 1105 O O . ARG B 1 49 ? 17.469 -27.560 5.883 1.00 10.26 270 ARG B O 1
ATOM 1113 N N . GLN B 1 50 ? 16.540 -27.421 7.931 1.00 9.92 271 GLN B N 1
ATOM 1114 C CA . GLN B 1 50 ? 15.334 -28.137 7.511 1.00 10.20 271 GLN B CA 1
ATOM 1115 C C . GLN B 1 50 ? 14.498 -27.323 6.504 1.00 9.06 271 GLN B C 1
ATOM 1116 O O . GLN B 1 50 ? 14.040 -27.858 5.503 1.00 9.39 271 GLN B O 1
ATOM 1122 N N . VAL B 1 51 ? 14.369 -26.028 6.763 1.00 8.73 272 VAL B N 1
ATOM 1123 C CA . VAL B 1 51 ? 13.646 -25.136 5.854 1.00 8.46 272 VAL B CA 1
ATOM 1124 C C . VAL B 1 51 ? 14.330 -25.158 4.462 1.00 7.72 272 VAL B C 1
ATOM 1125 O O . VAL B 1 51 ? 13.651 -25.269 3.446 1.00 7.36 272 VAL B O 1
ATOM 1129 N N . LEU B 1 52 ? 15.662 -25.014 4.421 1.00 7.87 273 LEU B N 1
ATOM 1130 C CA . LEU B 1 52 ? 16.348 -24.974 3.148 1.00 7.57 273 LEU B CA 1
ATOM 1131 C C . LEU B 1 52 ? 16.172 -26.320 2.395 1.00 6.88 273 LEU B C 1
ATOM 1132 O O . LEU B 1 52 ? 15.994 -26.354 1.194 1.00 8.18 273 LEU B O 1
ATOM 1137 N N . SER B 1 53 ? 16.280 -27.430 3.137 1.00 7.51 274 SER B N 1
ATOM 1138 C CA . SER B 1 53 ? 16.055 -28.739 2.529 1.00 7.16 274 SER B CA 1
ATOM 1139 C C . SER B 1 53 ? 14.652 -28.840 1.926 1.00 6.84 274 SER B C 1
ATOM 1140 O O . SER B 1 53 ? 14.480 -29.332 0.806 1.00 7.15 274 SER B O 1
ATOM 1143 N N . GLU B 1 54 ? 13.659 -28.428 2.698 1.00 7.89 275 GLU B N 1
ATOM 1144 C CA . GLU B 1 54 ? 12.284 -28.451 2.220 1.00 7.95 275 GLU B CA 1
ATOM 1145 C C . GLU B 1 54 ? 12.047 -27.528 1.038 1.00 6.89 275 GLU B C 1
ATOM 1146 O O . GLU B 1 54 ? 11.304 -27.845 0.127 1.00 7.71 275 GLU B O 1
ATOM 1152 N N A LEU B 1 55 ? 12.654 -26.363 1.052 0.60 7.12 276 LEU B N 1
ATOM 1153 N N B LEU B 1 55 ? 12.679 -26.354 1.033 0.40 7.33 276 LEU B N 1
ATOM 1154 C CA A LEU B 1 55 ? 12.555 -25.472 -0.073 0.60 6.65 276 LEU B CA 1
ATOM 1155 C CA B LEU B 1 55 ? 12.592 -25.444 -0.122 0.40 6.94 276 LEU B CA 1
ATOM 1156 C C A LEU B 1 55 ? 13.180 -26.052 -1.355 0.60 7.17 276 LEU B C 1
ATOM 1157 C C B LEU B 1 55 ? 13.202 -26.039 -1.378 0.40 7.28 276 LEU B C 1
ATOM 1158 O O A LEU B 1 55 ? 12.572 -25.983 -2.424 0.60 8.39 276 LEU B O 1
ATOM 1159 O O B LEU B 1 55 ? 12.632 -25.928 -2.460 0.40 8.25 276 LEU B O 1
ATOM 1168 N N . GLU B 1 56 ? 14.348 -26.723 -1.239 1.00 7.82 277 GLU B N 1
ATOM 1169 C CA . GLU B 1 56 ? 14.913 -27.376 -2.385 1.00 8.39 277 GLU B CA 1
ATOM 1170 C C . GLU B 1 56 ? 13.957 -28.428 -2.943 1.00 8.32 277 GLU B C 1
ATOM 1171 O O . GLU B 1 56 ? 13.799 -28.559 -4.187 1.00 9.57 277 GLU B O 1
ATOM 1177 N N . ASN B 1 57 ? 13.321 -29.220 -2.050 1.00 8.13 278 ASN B N 1
ATOM 1178 C CA . ASN B 1 57 ? 12.303 -30.201 -2.492 1.00 9.77 278 ASN B CA 1
ATOM 1179 C C . ASN B 1 57 ? 11.165 -29.523 -3.210 1.00 8.39 278 ASN B C 1
ATOM 1180 O O . ASN B 1 57 ? 10.738 -29.992 -4.264 1.00 9.71 278 ASN B O 1
ATOM 1185 N N . CYS B 1 58 ? 10.692 -28.389 -2.705 1.00 8.23 279 CYS B N 1
ATOM 1186 C CA . CYS B 1 58 ? 9.667 -27.659 -3.393 1.00 8.07 279 CYS B CA 1
ATOM 1187 C C . CYS B 1 58 ? 10.060 -27.300 -4.802 1.00 8.00 279 CYS B C 1
ATOM 1188 O O . CYS B 1 58 ? 9.298 -27.466 -5.765 1.00 9.35 279 CYS B O 1
ATOM 1191 N N . LEU B 1 59 ? 11.239 -26.723 -4.967 1.00 8.45 280 LEU B N 1
ATOM 1192 C CA . LEU B 1 59 ? 11.692 -26.282 -6.268 1.00 10.54 280 LEU B CA 1
ATOM 1193 C C . LEU B 1 59 ? 11.808 -27.461 -7.216 1.00 9.88 280 LEU B C 1
ATOM 1194 O O . LEU B 1 59 ? 11.410 -27.316 -8.392 1.00 12.42 280 LEU B O 1
ATOM 1199 N N . SER B 1 60 ? 12.375 -28.560 -6.770 1.00 10.54 281 SER B N 1
ATOM 1200 C CA . SER B 1 60 ? 12.546 -29.743 -7.648 1.00 12.78 281 SER B CA 1
ATOM 1201 C C . SER B 1 60 ? 11.169 -30.335 -8.025 1.00 12.62 281 SER B C 1
ATOM 1202 O O . SER B 1 60 ? 11.006 -30.871 -9.141 1.00 16.89 281 SER B O 1
ATOM 1205 N N . GLU B 1 61 ? 10.221 -30.299 -7.120 1.00 11.87 282 GLU B N 1
ATOM 1206 C CA . GLU B 1 61 ? 8.860 -30.800 -7.350 1.00 13.62 282 GLU B CA 1
ATOM 1207 C C . GLU B 1 61 ? 8.042 -29.927 -8.285 1.00 15.18 282 GLU B C 1
ATOM 1208 O O . GLU B 1 61 ? 7.016 -30.367 -8.810 1.00 19.22 282 GLU B O 1
ATOM 1214 N N . HIS B 1 62 ? 8.506 -28.721 -8.532 1.00 13.05 283 HIS B N 1
ATOM 1215 C CA . HIS B 1 62 ? 7.827 -27.760 -9.388 1.00 11.98 283 HIS B CA 1
ATOM 1216 C C . HIS B 1 62 ? 8.649 -27.257 -10.532 1.00 13.01 283 HIS B C 1
ATOM 1217 O O . HIS B 1 62 ? 8.492 -26.171 -10.976 1.00 14.23 283 HIS B O 1
ATOM 1224 N N . GLU B 1 63 ? 9.584 -28.100 -10.978 1.00 15.38 284 GLU B N 1
ATOM 1225 C CA . GLU B 1 63 ? 10.380 -27.760 -12.120 1.00 17.37 284 GLU B CA 1
ATOM 1226 C C . GLU B 1 63 ? 9.428 -27.470 -13.307 1.00 17.41 284 GLU B C 1
ATOM 1227 O O . GLU B 1 63 ? 8.472 -28.177 -13.498 1.00 21.51 284 GLU B O 1
ATOM 1229 N N . GLY B 1 64 ? 9.700 -26.432 -14.079 1.00 19.35 285 GLY B N 1
ATOM 1230 C CA . GLY B 1 64 ? 8.795 -26.053 -15.182 1.00 21.45 285 GLY B CA 1
ATOM 1231 C C . GLY B 1 64 ? 7.612 -25.160 -14.777 1.00 19.27 285 GLY B C 1
ATOM 1232 O O . GLY B 1 64 ? 6.814 -24.813 -15.655 1.00 20.60 285 GLY B O 1
ATOM 1233 N N . GLU B 1 65 ? 7.504 -24.855 -13.482 1.00 14.69 286 GLU B N 1
ATOM 1234 C CA . GLU B 1 65 ? 6.535 -23.911 -12.960 1.00 11.92 286 GLU B CA 1
ATOM 1235 C C . GLU B 1 65 ? 7.199 -22.692 -12.386 1.00 11.42 286 GLU B C 1
ATOM 1236 O O . GLU B 1 65 ? 8.425 -22.714 -12.108 1.00 14.62 286 GLU B O 1
ATOM 1242 N N . TYR B 1 66 ? 6.365 -21.689 -12.149 1.00 11.96 287 TYR B N 1
ATOM 1243 C CA . TYR B 1 66 ? 6.821 -20.570 -11.342 1.00 10.44 287 TYR B CA 1
ATOM 1244 C C . TYR B 1 66 ? 6.610 -20.885 -9.871 1.00 9.27 287 TYR B C 1
ATOM 1245 O O . TYR B 1 66 ? 5.604 -21.443 -9.490 1.00 9.47 287 TYR B O 1
ATOM 1254 N N . VAL B 1 67 ? 7.563 -20.458 -9.052 1.00 8.90 288 VAL B N 1
ATOM 1255 C CA . VAL B 1 67 ? 7.482 -20.632 -7.592 1.00 7.72 288 VAL B CA 1
ATOM 1256 C C . VAL B 1 67 ? 7.849 -19.327 -6.970 1.00 7.53 288 VAL B C 1
ATOM 1257 O O . VAL B 1 67 ? 8.841 -18.712 -7.314 1.00 8.61 288 VAL B O 1
ATOM 1261 N N . ARG B 1 68 ? 7.033 -18.914 -5.972 1.00 7.55 289 ARG B N 1
ATOM 1262 C CA . ARG B 1 68 ? 7.292 -17.736 -5.135 1.00 8.95 289 ARG B CA 1
ATOM 1263 C C . ARG B 1 68 ? 7.663 -18.146 -3.728 1.00 8.76 289 ARG B C 1
ATOM 1264 O O . ARG B 1 68 ? 7.021 -19.068 -3.165 1.00 8.58 289 ARG B O 1
ATOM 1272 N N . LEU B 1 69 ? 8.582 -17.432 -3.162 1.00 7.74 290 LEU B N 1
ATOM 1273 C CA . LEU B 1 69 ? 8.971 -17.533 -1.758 1.00 7.22 290 LEU B CA 1
ATOM 1274 C C . LEU B 1 69 ? 8.155 -16.526 -0.921 1.00 7.11 290 LEU B C 1
ATOM 1275 O O . LEU B 1 69 ? 8.086 -15.351 -1.296 1.00 8.31 290 LEU B O 1
ATOM 1280 N N . LEU B 1 70 ? 7.593 -17.007 0.175 1.00 6.21 291 LEU B N 1
ATOM 1281 C CA . LEU B 1 70 ? 6.852 -16.203 1.137 1.00 6.93 291 LEU B CA 1
ATOM 1282 C C . LEU B 1 70 ? 7.516 -16.181 2.469 1.00 6.70 291 LEU B C 1
ATOM 1283 O O . LEU B 1 70 ? 8.027 -17.199 2.952 1.00 7.49 291 LEU B O 1
ATOM 1288 N N . GLY B 1 71 ? 7.599 -14.969 3.051 1.00 7.23 292 GLY B N 1
ATOM 1289 C CA . GLY B 1 71 ? 7.854 -14.801 4.479 1.00 7.06 292 GLY B CA 1
ATOM 1290 C C . GLY B 1 71 ? 6.605 -14.433 5.170 1.00 7.55 292 GLY B C 1
ATOM 1291 O O . GLY B 1 71 ? 5.817 -13.631 4.649 1.00 8.20 292 GLY B O 1
ATOM 1292 N N . ILE B 1 72 ? 6.311 -15.032 6.321 1.00 8.32 293 ILE B N 1
ATOM 1293 C CA . ILE B 1 72 ? 5.004 -15.000 6.928 1.00 9.64 293 ILE B CA 1
ATOM 1294 C C . ILE B 1 72 ? 5.147 -14.625 8.420 1.00 9.32 293 ILE B C 1
ATOM 1295 O O . ILE B 1 72 ? 5.910 -15.217 9.162 1.00 9.73 293 ILE B O 1
ATOM 1300 N N . ASP B 1 73 ? 4.393 -13.623 8.831 1.00 9.29 294 ASP B N 1
ATOM 1301 C CA . ASP B 1 73 ? 4.348 -13.208 10.234 1.00 11.13 294 ASP B CA 1
ATOM 1302 C C . ASP B 1 73 ? 3.692 -14.267 11.041 1.00 13.27 294 ASP B C 1
ATOM 1303 O O . ASP B 1 73 ? 2.601 -14.701 10.732 1.00 13.04 294 ASP B O 1
ATOM 1308 N N . THR B 1 74 ? 4.384 -14.708 12.112 1.00 13.08 295 THR B N 1
ATOM 1309 C CA . THR B 1 74 ? 3.870 -15.841 12.840 1.00 16.73 295 THR B CA 1
ATOM 1310 C C . THR B 1 74 ? 2.536 -15.580 13.557 1.00 18.46 295 THR B C 1
ATOM 1311 O O . THR B 1 74 ? 1.751 -16.500 13.703 1.00 28.34 295 THR B O 1
ATOM 1315 N N . ASN B 1 75 ? 2.322 -14.342 13.997 1.00 19.27 296 ASN B N 1
ATOM 1316 C CA . ASN B 1 75 ? 1.148 -14.018 14.767 1.00 23.45 296 ASN B CA 1
ATOM 1317 C C . ASN B 1 75 ? -0.066 -13.638 13.923 1.00 21.06 296 ASN B C 1
ATOM 1318 O O . ASN B 1 75 ? -1.174 -14.041 14.186 1.00 33.33 296 ASN B O 1
ATOM 1323 N N . THR B 1 76 ? 0.168 -12.895 12.849 1.00 17.65 297 THR B N 1
ATOM 1324 C CA . THR B 1 76 ? -0.921 -12.413 11.980 1.00 16.56 297 THR B CA 1
ATOM 1325 C C . THR B 1 76 ? -1.104 -13.193 10.670 1.00 14.69 297 THR B C 1
ATOM 1326 O O . THR B 1 76 ? -2.109 -13.014 10.003 1.00 18.20 297 THR B O 1
ATOM 1330 N N . ARG B 1 77 ? -0.105 -14.000 10.302 1.00 16.30 298 ARG B N 1
ATOM 1331 C CA . ARG B 1 77 ? -0.040 -14.594 8.977 1.00 15.75 298 ARG B CA 1
ATOM 1332 C C . ARG B 1 77 ? 0.106 -13.646 7.800 1.00 12.91 298 ARG B C 1
ATOM 1333 O O . ARG B 1 77 ? 0.055 -14.107 6.634 1.00 13.54 298 ARG B O 1
ATOM 1341 N N A SER B 1 78 ? 0.352 -12.367 8.028 0.50 13.51 299 SER B N 1
ATOM 1342 N N B SER B 1 78 ? 0.390 -12.354 8.047 0.50 12.13 299 SER B N 1
ATOM 1343 C CA A SER B 1 78 ? 0.598 -11.470 6.898 0.50 13.17 299 SER B CA 1
ATOM 1344 C CA B SER B 1 78 ? 0.776 -11.377 6.979 0.50 10.50 299 SER B CA 1
ATOM 1345 C C A SER B 1 78 ? 1.858 -11.916 6.153 0.50 12.03 299 SER B C 1
ATOM 1346 C C B SER B 1 78 ? 1.898 -11.954 6.142 0.50 10.30 299 SER B C 1
ATOM 1347 O O A SER B 1 78 ? 2.851 -12.390 6.724 0.50 13.21 299 SER B O 1
ATOM 1348 O O B SER B 1 78 ? 2.867 -12.532 6.645 0.50 11.16 299 SER B O 1
ATOM 1353 N N . ARG B 1 79 ? 1.817 -11.717 4.854 1.00 10.73 300 ARG B N 1
ATOM 1354 C CA . ARG B 1 79 ? 2.914 -11.972 4.007 1.00 11.16 300 ARG B CA 1
ATOM 1355 C C . ARG B 1 79 ? 3.838 -10.804 4.006 1.00 11.32 300 ARG B C 1
ATOM 1356 O O . ARG B 1 79 ? 3.628 -9.771 3.343 1.00 13.87 300 ARG B O 1
ATOM 1364 N N . VAL B 1 80 ? 4.873 -10.887 4.817 1.00 9.18 301 VAL B N 1
ATOM 1365 C CA . VAL B 1 80 ? 5.839 -9.818 4.941 1.00 9.61 301 VAL B CA 1
ATOM 1366 C C . VAL B 1 80 ? 6.892 -9.837 3.781 1.00 8.19 301 VAL B C 1
ATOM 1367 O O . VAL B 1 80 ? 7.733 -8.925 3.636 1.00 9.92 301 VAL B O 1
ATOM 1371 N N . PHE B 1 81 ? 6.858 -10.928 2.987 1.00 7.75 302 PHE B N 1
ATOM 1372 C CA . PHE B 1 81 ? 7.727 -11.074 1.844 1.00 7.69 302 PHE B CA 1
ATOM 1373 C C . PHE B 1 81 ? 7.116 -11.984 0.819 1.00 7.16 302 PHE B C 1
ATOM 1374 O O . PHE B 1 81 ? 6.538 -13.016 1.193 1.00 7.39 302 PHE B O 1
ATOM 1382 N N . GLU B 1 82 ? 7.124 -11.560 -0.433 1.00 7.48 303 GLU B N 1
ATOM 1383 C CA . GLU B 1 82 ? 6.712 -12.396 -1.515 1.00 6.83 303 GLU B CA 1
ATOM 1384 C C . GLU B 1 82 ? 7.556 -12.073 -2.737 1.00 7.38 303 GLU B C 1
ATOM 1385 O O . GLU B 1 82 ? 7.588 -10.905 -3.151 1.00 8.83 303 GLU B O 1
ATOM 1391 N N . ALA B 1 83 ? 8.252 -13.062 -3.273 1.00 7.58 304 ALA B N 1
ATOM 1392 C CA . ALA B 1 83 ? 9.100 -12.809 -4.436 1.00 8.56 304 ALA B CA 1
ATOM 1393 C C . ALA B 1 83 ? 9.240 -14.110 -5.254 1.00 8.37 304 ALA B C 1
ATOM 1394 O O . ALA B 1 83 ? 9.370 -15.192 -4.700 1.00 9.75 304 ALA B O 1
ATOM 1396 N N . LEU B 1 84 ? 9.339 -13.933 -6.557 1.00 9.43 305 LEU B N 1
ATOM 1397 C CA . LEU B 1 84 ? 9.566 -15.086 -7.475 1.00 10.42 305 LEU B CA 1
ATOM 1398 C C . LEU B 1 84 ? 10.985 -15.599 -7.284 1.00 12.61 305 LEU B C 1
ATOM 1399 O O . LEU B 1 84 ? 11.958 -14.849 -7.293 1.00 17.75 305 LEU B O 1
ATOM 1404 N N . ILE B 1 85 ? 11.110 -16.893 -7.120 1.00 11.75 306 ILE B N 1
ATOM 1405 C CA . ILE B 1 85 ? 12.383 -17.560 -7.018 1.00 12.57 306 ILE B CA 1
ATOM 1406 C C . ILE B 1 85 ? 12.617 -18.683 -8.015 1.00 12.32 306 ILE B C 1
ATOM 1407 O O . ILE B 1 85 ? 13.738 -19.178 -8.058 1.00 16.74 306 ILE B O 1
ATOM 1412 N N . GLN B 1 86 ? 11.622 -19.013 -8.822 1.00 10.74 307 GLN B N 1
ATOM 1413 C CA . GLN B 1 86 ? 11.808 -19.937 -9.925 1.00 10.47 307 GLN B CA 1
ATOM 1414 C C . GLN B 1 86 ? 10.846 -19.672 -11.034 1.00 10.01 307 GLN B C 1
ATOM 1415 O O . GLN B 1 86 ? 9.726 -19.320 -10.761 1.00 11.02 307 GLN B O 1
ATOM 1421 N N . ARG B 1 87 ? 11.333 -19.797 -12.237 1.00 13.16 308 ARG B N 1
ATOM 1422 C CA . ARG B 1 87 ? 10.524 -19.724 -13.467 1.00 15.08 308 ARG B CA 1
ATOM 1423 C C . ARG B 1 87 ? 10.663 -21.059 -14.230 1.00 20.22 308 ARG B C 1
ATOM 1424 O O . A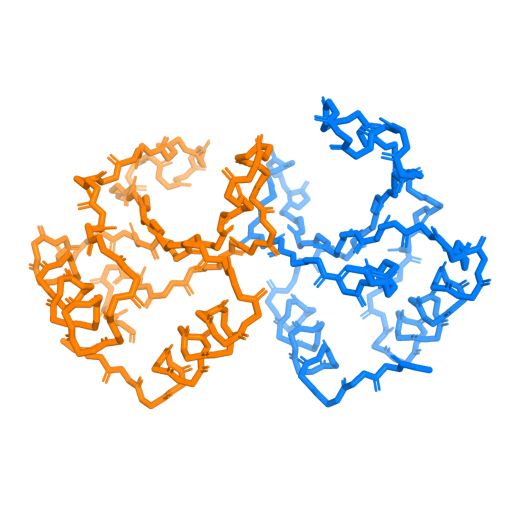RG B 1 87 ? 11.528 -21.864 -13.945 1.00 19.31 308 ARG B O 1
ATOM 1432 N N . PRO B 1 88 ? 9.791 -21.293 -15.232 1.00 21.56 309 PRO B N 1
ATOM 1433 C CA . PRO B 1 88 ? 9.887 -22.542 -15.995 1.00 22.68 309 PRO B CA 1
ATOM 1434 C C . PRO B 1 88 ? 11.266 -22.886 -16.506 1.00 24.85 309 PRO B C 1
ATOM 1435 O O . PRO B 1 88 ? 11.629 -24.081 -16.497 1.00 29.39 309 PRO B O 1
ATOM 1439 N N . ASP B 1 89 ? 12.012 -21.853 -16.878 1.00 28.00 310 ASP B N 1
ATOM 1440 C CA . ASP B 1 89 ? 13.390 -22.001 -17.396 1.00 33.87 310 ASP B CA 1
ATOM 1441 C C . ASP B 1 89 ? 14.417 -22.425 -16.353 1.00 29.56 310 ASP B C 1
ATOM 1442 O O . ASP B 1 89 ? 15.465 -23.017 -16.687 1.00 37.59 310 ASP B O 1
ATOM 1447 N N . GLY B 1 90 ? 14.132 -22.110 -15.089 1.00 30.38 311 GLY B N 1
ATOM 1448 C CA . GLY B 1 90 ? 15.090 -22.344 -14.011 1.00 33.84 311 GLY B CA 1
ATOM 1449 C C . GLY B 1 90 ? 1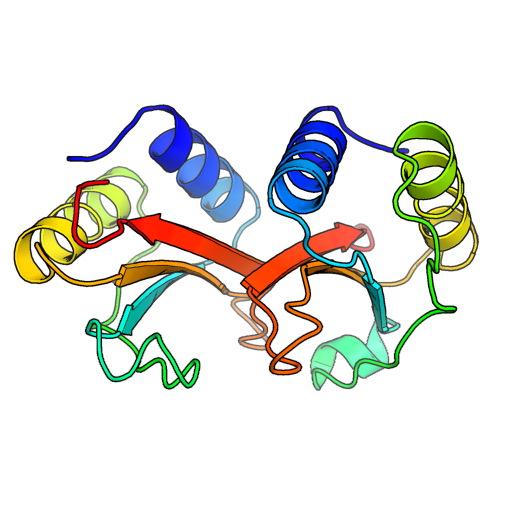4.917 -21.506 -12.739 1.00 26.94 311 GLY B C 1
ATOM 1450 O O . GLY B 1 90 ? 14.172 -20.481 -12.679 1.00 20.61 311 GLY B O 1
ATOM 1451 N N . SER B 1 91 ? 15.665 -21.899 -11.715 1.00 29.55 312 SER B N 1
ATOM 1452 C CA . SER B 1 91 ? 15.599 -21.173 -10.441 1.00 27.94 312 SER B CA 1
ATOM 1453 C C . SER B 1 91 ? 16.339 -19.846 -10.561 1.00 23.65 312 SER B C 1
ATOM 1454 O O . SER B 1 91 ? 17.325 -19.734 -11.297 1.00 27.55 312 SER B O 1
#

B-factor: mean 16.43, std 9.25, range [5.18, 74.01]

Foldseek 3Di:
DDDPVNLVVLVVLLVVPWAKWKWKDAPVCVVVVNIDTDDGQPDSPSVSSVVVVVVRDVVHPRIWMKMFTADPVVGDTPDIDTPDDHDD/DDDPVNLVVLCVLLVVVWAKFKWKDAPVCVVVVNIDTDDGQDDSDSVSSVVVVVVVCVVQAQIWMWMFTADPPPRDGPDIDIDAHNVGD

Organism: Synechococcus elongatus (strain ATCC 33912 / PCC 7942 / FACHB-805) (NCBI:txid1140)

InterPro domains:
  IPR000894 Ribulose bisphosphate carboxylase small subunit, domain [PF00101] (226-309)
  IPR000894 Ribulose bisphosphate carboxylase small subunit, domain [PF00101] (341-425)
  IPR000894 Ribulose bisphosphate carboxylase small subunit, domain [PF00101] (454-539)
  IPR000894 Ribulose bisphosphate carboxylase small subunit, domain [SM00961] (214-309)
  IPR000894 Ribulose bisphosphate carboxylase small subunit, domain [SM00961] (333-425)
  IPR000894 Ribulose bisphosphate carboxylase small subunit, domain [SM00961] (446-539)
  IPR011004 Trimeric LpxA-like superfamily [SSF51161] (17-165)
  IPR017156 Carboxysome assembly protein CcmM [PIRSF037250] (4-539)
  IPR036385 Ribulose bisphosphate carboxylase, small subunit superfamily [G3DSA:3.30.190.10] (224-338)
  IPR036385 Ribulose bisphosphate carboxylase, small subunit superfamily [G3DSA:3.30.190.10] (339-454)
  IPR036385 Ribulose bisphosphate carboxylase, small subunit superfamily [G3DSA:3.30.190.10] (455-539)
  IPR036385 Ribulose bisphosphate carboxylase, small subunit superfamily [SSF55239] (224-336)
  IPR036385 Ribulose bisphosphate carboxylase, small subunit superfamily [SSF55239] (334-444)
  IPR036385 Ribulose bisphosphate carboxylase, small subunit superfamily [SSF55239] (451-539)
  IPR047223 Carbonic anhydrase, gamma-class, LbH domain [cd00710] (16-192)
  IPR052265 Gamma-class Carbonic Anhydrase [PTHR43360] (14-539)

Radius of gyration: 16.05 Å; Cα contacts (8 Å, |Δi|>4): 335; chains: 2; bounding box: 29×41×37 Å